Protein AF-A0A3C0KUR0-F1 (afdb_monomer_lite)

Structure (mmCIF, N/CA/C/O backbone):
data_AF-A0A3C0KUR0-F1
#
_entry.id   AF-A0A3C0KUR0-F1
#
loop_
_atom_site.group_PDB
_atom_site.id
_atom_site.type_symbol
_atom_site.label_atom_id
_atom_site.label_alt_id
_atom_site.label_comp_id
_atom_site.label_asym_id
_atom_site.label_entity_id
_atom_site.label_seq_id
_atom_site.pdbx_PDB_ins_code
_atom_site.Cartn_x
_atom_site.Cartn_y
_atom_site.Cartn_z
_atom_site.occupancy
_atom_site.B_iso_or_equiv
_atom_site.auth_seq_id
_atom_site.auth_comp_id
_atom_site.auth_asym_id
_atom_site.auth_atom_id
_atom_site.pdbx_PDB_model_num
ATOM 1 N N . MET A 1 1 ? 17.154 16.709 -5.005 1.00 30.45 1 MET A N 1
ATOM 2 C CA . MET A 1 1 ? 15.808 17.269 -5.285 1.00 30.45 1 MET A CA 1
ATOM 3 C C . MET A 1 1 ? 15.130 16.384 -6.321 1.00 30.45 1 MET A C 1
ATOM 5 O O . MET A 1 1 ? 15.844 15.914 -7.197 1.00 30.45 1 MET A O 1
ATOM 9 N N . PRO A 1 2 ? 13.821 16.089 -6.237 1.00 40.44 2 PRO A N 1
ATOM 10 C CA . PRO A 1 2 ? 13.147 15.355 -7.305 1.00 40.44 2 PRO A CA 1
ATOM 11 C C . PRO A 1 2 ? 13.016 16.247 -8.545 1.00 40.44 2 PRO A C 1
ATOM 13 O O . PRO A 1 2 ? 12.443 17.329 -8.454 1.00 40.44 2 PRO A O 1
ATOM 16 N N . ALA A 1 3 ? 13.567 15.807 -9.676 1.00 43.34 3 ALA A N 1
ATOM 17 C CA . ALA A 1 3 ? 13.402 16.493 -10.952 1.00 43.34 3 ALA A CA 1
ATOM 18 C C . ALA A 1 3 ? 11.940 16.380 -11.422 1.00 43.34 3 ALA A C 1
ATOM 20 O O . ALA A 1 3 ? 11.344 15.302 -11.366 1.00 43.34 3 ALA A O 1
ATOM 21 N N . LEU A 1 4 ? 11.355 17.495 -11.862 1.00 44.44 4 LEU A N 1
ATOM 22 C CA . LEU A 1 4 ? 10.075 17.500 -12.574 1.00 44.44 4 LEU A CA 1
ATOM 23 C C . LEU A 1 4 ? 10.307 16.931 -13.979 1.00 44.44 4 LEU A C 1
ATOM 25 O O . LEU A 1 4 ? 11.306 17.274 -14.601 1.00 44.44 4 LEU A O 1
ATOM 29 N N . LEU A 1 5 ? 9.389 16.108 -14.499 1.00 45.50 5 LEU A N 1
ATOM 30 C CA . LEU A 1 5 ? 9.507 15.444 -15.814 1.00 45.50 5 LEU A CA 1
ATOM 31 C C . LEU A 1 5 ? 9.863 16.398 -16.976 1.00 45.50 5 LEU A C 1
ATOM 33 O O . LEU A 1 5 ? 10.535 15.981 -17.907 1.00 45.50 5 LEU A O 1
ATOM 37 N N . GLY A 1 6 ? 9.498 17.684 -16.903 1.00 40.97 6 GLY A N 1
ATOM 38 C CA . GLY A 1 6 ? 9.868 18.699 -17.905 1.00 40.97 6 GLY A CA 1
ATOM 39 C C . GLY A 1 6 ? 11.328 19.183 -17.868 1.00 40.97 6 GLY A C 1
ATOM 40 O O . GLY A 1 6 ? 11.738 19.923 -18.752 1.00 40.97 6 GLY A O 1
ATOM 41 N N . GLN A 1 7 ? 12.111 18.790 -16.858 1.00 51.69 7 GLN A N 1
ATOM 42 C CA . GLN A 1 7 ? 13.555 19.059 -16.737 1.00 51.69 7 GLN A CA 1
ATOM 43 C C . GLN A 1 7 ? 14.403 17.797 -16.970 1.00 51.69 7 GLN A C 1
ATOM 45 O O . GLN A 1 7 ? 15.619 17.817 -16.788 1.00 51.69 7 GLN A O 1
ATOM 50 N N . VAL A 1 8 ? 13.759 16.684 -17.327 1.00 62.34 8 VAL A N 1
ATOM 51 C CA . VAL A 1 8 ? 14.391 15.383 -17.551 1.00 62.34 8 VAL A CA 1
ATOM 52 C C . VAL A 1 8 ? 14.664 15.221 -19.047 1.00 62.34 8 VAL A C 1
ATOM 54 O O . VAL A 1 8 ? 13.852 15.633 -19.874 1.00 62.34 8 VAL A O 1
ATOM 57 N N . ARG A 1 9 ? 15.808 14.620 -19.400 1.00 83.19 9 ARG A N 1
ATOM 58 C CA . ARG A 1 9 ? 16.182 14.314 -20.791 1.00 83.19 9 ARG A CA 1
ATOM 59 C C . ARG A 1 9 ? 15.034 13.569 -21.500 1.00 83.19 9 ARG A C 1
ATOM 61 O O . ARG A 1 9 ? 14.368 12.724 -20.891 1.00 83.19 9 ARG A O 1
ATOM 68 N N . LEU A 1 10 ? 14.764 13.909 -22.762 1.00 84.06 10 LEU A N 1
ATOM 69 C CA . LEU A 1 10 ? 13.592 13.401 -23.491 1.00 84.06 10 LEU A CA 1
ATOM 70 C C . LEU A 1 10 ? 13.626 11.875 -23.671 1.00 84.06 10 LEU A C 1
ATOM 72 O O . LEU A 1 10 ? 12.607 11.217 -23.465 1.00 84.06 10 LEU A O 1
ATOM 76 N N . ASP A 1 11 ? 14.795 11.306 -23.971 1.00 86.88 11 ASP A N 1
ATOM 77 C CA . ASP A 1 11 ? 15.018 9.856 -24.042 1.00 86.88 11 ASP A CA 1
ATOM 78 C C . ASP A 1 11 ? 14.719 9.176 -22.704 1.00 86.88 11 ASP A C 1
ATOM 80 O O . ASP A 1 11 ? 14.000 8.183 -22.673 1.00 86.88 11 ASP A O 1
ATOM 84 N N . LEU A 1 12 ? 15.186 9.741 -21.587 1.00 90.50 12 LEU A N 1
ATOM 85 C CA . LEU A 1 12 ? 14.972 9.173 -20.260 1.00 90.50 12 LEU A CA 1
ATOM 86 C C . LEU A 1 12 ? 13.479 9.108 -19.924 1.00 90.50 12 LEU A C 1
ATOM 88 O O . LEU A 1 12 ? 12.991 8.094 -19.424 1.00 90.50 12 LEU A O 1
ATOM 92 N N . SER A 1 13 ? 12.735 10.165 -20.248 1.00 89.06 13 SER A N 1
ATOM 93 C CA . SER A 1 13 ? 11.279 10.180 -20.084 1.00 89.06 13 SER A CA 1
ATOM 94 C C . SER A 1 13 ? 10.597 9.112 -20.946 1.00 89.06 13 SER A C 1
ATOM 96 O O . SER A 1 13 ? 9.726 8.396 -20.447 1.00 89.06 13 SER A O 1
ATOM 98 N N . ALA A 1 14 ? 11.018 8.956 -22.206 1.00 90.00 14 ALA A N 1
ATOM 99 C CA . ALA A 1 14 ? 10.474 7.954 -23.121 1.00 90.00 14 ALA A CA 1
ATOM 100 C C . ALA A 1 14 ? 10.775 6.517 -22.658 1.00 90.00 14 ALA A C 1
ATOM 102 O O . ALA A 1 14 ? 9.869 5.683 -22.621 1.00 90.00 14 ALA A O 1
ATOM 103 N N . VAL A 1 15 ? 12.010 6.242 -22.227 1.00 92.81 15 VAL A N 1
ATOM 104 C CA . VAL A 1 15 ? 12.436 4.940 -21.689 1.00 92.81 15 VAL A CA 1
ATOM 105 C C . VAL A 1 15 ? 11.630 4.582 -20.444 1.00 92.81 15 VAL A C 1
ATOM 107 O O . VAL A 1 15 ? 11.074 3.490 -20.364 1.00 92.81 15 VAL A O 1
ATOM 110 N N . LEU A 1 16 ? 11.500 5.504 -19.484 1.00 93.25 16 LEU A N 1
ATOM 111 C CA . LEU A 1 16 ? 10.734 5.259 -18.261 1.00 93.25 16 LEU A CA 1
ATOM 112 C C . LEU A 1 16 ? 9.244 5.008 -18.549 1.00 93.25 16 LEU A C 1
ATOM 114 O O . LEU A 1 16 ? 8.627 4.169 -17.901 1.00 93.25 16 LEU A O 1
ATOM 118 N N . GLN A 1 17 ? 8.645 5.698 -19.519 1.00 90.19 17 GLN A N 1
ATOM 119 C CA . GLN A 1 17 ? 7.258 5.428 -19.907 1.00 90.19 17 GLN A CA 1
ATOM 120 C C . GLN A 1 17 ? 7.114 4.067 -20.597 1.00 90.19 17 GLN A C 1
ATOM 122 O O . GLN A 1 17 ? 6.236 3.288 -20.226 1.00 90.19 17 GLN A O 1
ATOM 127 N N . ALA A 1 18 ? 7.996 3.748 -21.549 1.00 90.88 18 ALA A N 1
ATOM 128 C CA . ALA A 1 18 ? 7.999 2.468 -22.256 1.00 90.88 18 ALA A CA 1
ATOM 129 C C . ALA A 1 18 ? 8.136 1.282 -21.292 1.00 90.88 18 ALA A C 1
ATOM 131 O O . ALA A 1 18 ? 7.386 0.311 -21.383 1.00 90.88 18 ALA A O 1
ATOM 132 N N . LEU A 1 19 ? 9.050 1.386 -20.326 1.00 91.88 19 LEU A N 1
ATOM 133 C CA . LEU A 1 19 ? 9.260 0.385 -19.285 1.00 91.88 19 LEU A CA 1
ATOM 134 C C . LEU A 1 19 ? 8.016 0.183 -18.405 1.00 91.88 19 LEU A C 1
ATOM 136 O O . LEU A 1 19 ? 7.644 -0.955 -18.118 1.00 91.88 19 LEU A O 1
ATOM 140 N N . PHE A 1 20 ? 7.333 1.264 -18.015 1.00 90.31 20 PHE A N 1
ATOM 141 C CA . PHE A 1 20 ? 6.082 1.162 -17.261 1.00 90.31 20 PHE A CA 1
ATOM 142 C C . PHE A 1 20 ? 4.958 0.510 -18.084 1.00 90.31 20 PHE A C 1
ATOM 144 O O . PHE A 1 20 ? 4.249 -0.354 -17.569 1.00 90.31 20 PHE A O 1
ATOM 151 N N . TYR A 1 21 ? 4.814 0.850 -19.368 1.00 87.69 21 TYR A N 1
ATOM 152 C CA . TYR A 1 21 ? 3.824 0.203 -20.236 1.00 87.69 21 TYR A CA 1
ATOM 153 C C . TYR A 1 21 ? 4.121 -1.276 -20.473 1.00 87.69 21 TYR A C 1
ATOM 155 O O . TYR A 1 21 ? 3.198 -2.094 -20.439 1.00 87.69 21 TYR A O 1
ATOM 163 N N . ARG A 1 22 ? 5.398 -1.640 -20.638 1.00 86.75 22 ARG A N 1
ATOM 164 C CA . ARG A 1 22 ? 5.839 -3.038 -20.715 1.00 86.75 22 ARG A CA 1
ATOM 165 C C . ARG A 1 22 ? 5.466 -3.796 -19.442 1.00 86.75 22 ARG A C 1
ATOM 167 O O . ARG A 1 22 ? 4.887 -4.874 -19.530 1.00 86.75 22 ARG A O 1
ATOM 174 N N . LEU A 1 23 ? 5.699 -3.197 -18.272 1.00 86.94 23 LEU A N 1
ATOM 175 C CA . LEU A 1 23 ? 5.311 -3.765 -16.978 1.00 86.94 23 LEU A CA 1
ATOM 176 C C . LEU A 1 23 ? 3.788 -3.960 -16.851 1.00 86.94 23 LEU A C 1
ATOM 178 O O . LEU A 1 23 ? 3.339 -4.947 -16.279 1.00 86.94 23 LEU A O 1
ATOM 182 N N . GLN A 1 24 ? 2.982 -3.065 -17.428 1.00 83.50 24 GLN A N 1
ATOM 183 C CA . GLN A 1 24 ? 1.522 -3.214 -17.497 1.00 83.50 24 GLN A CA 1
ATOM 184 C C . GLN A 1 24 ? 1.045 -4.234 -18.549 1.00 83.50 24 GLN A C 1
ATOM 186 O O . GLN A 1 24 ? -0.160 -4.459 -18.670 1.00 83.50 24 GLN A O 1
ATOM 191 N N . GLY A 1 25 ? 1.943 -4.824 -19.345 1.00 77.94 25 GLY A N 1
ATOM 192 C CA . GLY A 1 25 ? 1.573 -5.693 -20.464 1.00 77.94 25 GLY A CA 1
ATOM 193 C C . GLY A 1 25 ? 0.950 -4.959 -21.654 1.00 77.94 25 GLY A C 1
ATOM 194 O O . GLY A 1 25 ? 0.260 -5.575 -22.462 1.00 77.94 25 GLY A O 1
ATOM 195 N N . ARG A 1 26 ? 1.151 -3.640 -21.756 1.00 68.50 26 ARG A N 1
ATOM 196 C CA . ARG A 1 26 ? 0.567 -2.759 -22.778 1.00 68.50 26 ARG A CA 1
ATOM 197 C C . ARG A 1 26 ? 1.590 -2.406 -23.855 1.00 68.50 26 ARG A C 1
ATOM 199 O O . ARG A 1 26 ? 1.901 -1.238 -24.068 1.00 68.50 26 ARG A O 1
ATOM 206 N N . GLU A 1 27 ? 2.114 -3.419 -24.539 1.00 60.06 27 GLU A N 1
ATOM 207 C CA . GLU A 1 27 ? 3.182 -3.249 -25.541 1.00 60.06 27 GLU A CA 1
ATOM 208 C C . GLU A 1 27 ? 2.807 -2.266 -26.666 1.00 60.06 27 GLU A C 1
ATOM 210 O O . GLU A 1 27 ? 3.656 -1.514 -27.129 1.00 60.06 27 GLU A O 1
ATOM 215 N N . MET A 1 28 ? 1.522 -2.193 -27.034 1.00 51.91 28 MET A N 1
ATOM 216 C CA . MET A 1 28 ? 1.006 -1.315 -28.097 1.00 51.91 28 MET A CA 1
ATOM 217 C C . MET A 1 28 ? 0.927 0.181 -27.732 1.00 51.91 28 MET A C 1
ATOM 219 O O . MET A 1 28 ? 0.517 0.983 -28.566 1.00 51.91 28 MET A O 1
ATOM 223 N N . HIS A 1 29 ? 1.276 0.574 -26.501 1.00 57.38 29 HIS A N 1
ATOM 224 C CA . HIS A 1 29 ? 1.189 1.968 -26.039 1.00 57.38 29 HIS A CA 1
ATOM 225 C C . HIS A 1 29 ? 2.539 2.581 -25.645 1.00 57.38 29 HIS A C 1
ATOM 227 O O . HIS A 1 29 ? 2.571 3.698 -25.128 1.00 57.38 29 HIS A O 1
ATOM 233 N N . ALA A 1 30 ? 3.654 1.880 -25.885 1.00 60.56 30 ALA A N 1
ATOM 234 C CA . ALA A 1 30 ? 4.975 2.485 -25.753 1.00 60.56 30 ALA A CA 1
ATOM 235 C C . ALA A 1 30 ? 5.128 3.664 -26.739 1.00 60.56 30 ALA A C 1
ATOM 237 O O . ALA A 1 30 ? 4.539 3.624 -27.821 1.00 60.56 30 ALA A O 1
ATOM 238 N N . PRO A 1 31 ? 5.894 4.716 -26.393 1.00 64.38 31 PRO A N 1
ATOM 239 C CA . PRO A 1 31 ? 6.222 5.773 -27.345 1.00 64.38 31 PRO A CA 1
ATOM 240 C C . PRO A 1 31 ? 6.787 5.158 -28.632 1.00 64.38 31 PRO A C 1
ATOM 242 O O . PRO A 1 31 ? 7.692 4.331 -28.547 1.00 64.38 31 PRO A O 1
ATOM 245 N N . GLU A 1 32 ? 6.304 5.583 -29.806 1.00 67.81 32 GLU A N 1
ATOM 246 C CA . GLU A 1 32 ? 6.697 5.030 -31.124 1.00 67.81 32 GLU A CA 1
ATOM 247 C C . GLU A 1 32 ? 8.216 5.070 -31.387 1.00 67.81 32 GLU A C 1
ATOM 249 O O . GLU A 1 32 ? 8.732 4.376 -32.258 1.00 67.81 32 GLU A O 1
ATOM 254 N N . VAL A 1 33 ? 8.940 5.868 -30.603 1.00 81.25 33 VAL A N 1
ATOM 255 C CA . VAL A 1 33 ? 10.390 6.064 -30.669 1.00 81.25 33 VAL A CA 1
ATOM 256 C C . VAL A 1 33 ? 11.195 5.114 -29.773 1.00 81.25 33 VAL A C 1
ATOM 258 O O . VAL A 1 33 ? 12.418 5.211 -29.769 1.00 81.25 33 VAL A O 1
ATOM 261 N N . VAL A 1 34 ? 10.567 4.219 -28.998 1.00 87.44 34 VAL A N 1
ATOM 262 C CA . VAL A 1 34 ? 11.271 3.266 -28.117 1.00 87.44 34 VAL A CA 1
ATOM 263 C C . VAL A 1 34 ? 11.046 1.828 -28.572 1.00 87.44 34 VAL A C 1
ATOM 265 O O . VAL A 1 34 ? 9.917 1.348 -28.610 1.00 87.44 34 VAL A O 1
ATOM 268 N N . ALA A 1 35 ? 12.138 1.116 -28.845 1.00 88.88 35 ALA A N 1
ATOM 269 C CA . ALA A 1 35 ? 12.137 -0.307 -29.158 1.00 88.88 35 ALA A CA 1
ATOM 270 C C . ALA A 1 35 ? 12.766 -1.118 -28.017 1.00 88.88 35 ALA A C 1
ATOM 272 O O . ALA A 1 35 ? 13.693 -0.660 -27.347 1.00 88.88 35 ALA A O 1
ATOM 273 N N . PHE A 1 36 ? 12.282 -2.343 -27.823 1.00 88.44 36 PHE A N 1
ATOM 274 C CA . PHE A 1 36 ? 12.901 -3.333 -26.945 1.00 88.44 36 PHE A CA 1
ATOM 275 C C . PHE A 1 36 ? 13.662 -4.340 -27.800 1.00 88.44 36 PHE A C 1
ATOM 277 O O . PHE A 1 36 ? 13.125 -4.833 -28.793 1.00 88.44 36 PHE A O 1
ATOM 284 N N . ASP A 1 37 ? 14.896 -4.653 -27.415 1.00 89.12 37 ASP A N 1
ATOM 285 C CA . ASP A 1 37 ? 15.611 -5.785 -27.994 1.00 89.12 37 ASP A CA 1
ATOM 286 C C . ASP A 1 37 ? 14.789 -7.074 -27.761 1.00 89.12 37 ASP A C 1
ATOM 288 O O . ASP A 1 37 ? 14.270 -7.263 -26.656 1.00 89.12 37 ASP A O 1
ATOM 292 N N . PRO A 1 38 ? 14.638 -7.967 -28.761 1.00 84.56 38 PRO A N 1
ATOM 293 C CA . PRO A 1 38 ? 13.867 -9.205 -28.616 1.00 84.56 38 PRO A CA 1
ATOM 294 C C . PRO A 1 38 ? 14.321 -10.110 -27.462 1.00 84.56 38 PRO A C 1
ATOM 296 O O . PRO A 1 38 ? 13.554 -10.962 -27.018 1.00 84.56 38 PRO A O 1
ATOM 299 N N . SER A 1 39 ? 15.563 -9.951 -26.997 1.00 83.25 39 SER A N 1
ATOM 300 C CA . SER A 1 39 ? 16.119 -10.681 -25.856 1.00 83.25 39 SER A CA 1
ATOM 301 C C . SER A 1 39 ? 15.694 -10.134 -24.490 1.00 83.25 39 SER A C 1
ATOM 303 O O . SER A 1 39 ? 15.911 -10.809 -23.482 1.00 83.25 39 SER A O 1
ATOM 305 N N . VAL A 1 40 ? 15.076 -8.948 -24.425 1.00 81.19 40 VAL A N 1
ATOM 306 C CA . VAL A 1 40 ? 14.537 -8.405 -23.173 1.00 81.19 40 VAL A CA 1
ATOM 307 C C . VAL A 1 40 ? 13.367 -9.275 -22.724 1.00 81.19 40 VAL A C 1
ATOM 309 O O . VAL A 1 40 ? 12.337 -9.369 -23.395 1.00 81.19 40 VAL A O 1
ATOM 312 N N . SER A 1 41 ? 13.531 -9.906 -21.565 1.00 71.50 41 SER A N 1
ATOM 313 C CA . SER A 1 41 ? 12.518 -10.746 -20.936 1.00 71.50 41 SER A CA 1
ATOM 314 C C . SER A 1 41 ? 11.223 -9.975 -20.656 1.00 71.50 41 SER A C 1
ATOM 316 O O . SER A 1 41 ? 11.183 -8.745 -20.541 1.00 71.50 41 SER A O 1
ATOM 318 N N . ASP A 1 42 ? 10.113 -10.712 -20.554 1.00 73.94 42 ASP A N 1
ATOM 319 C CA . ASP A 1 42 ? 8.868 -10.127 -20.064 1.00 73.94 42 ASP A CA 1
ATOM 320 C C . ASP A 1 42 ? 9.067 -9.724 -18.600 1.00 73.94 42 ASP A C 1
ATOM 322 O O . ASP A 1 42 ? 9.126 -10.576 -17.714 1.00 73.94 42 ASP A O 1
ATOM 326 N N . LEU A 1 43 ? 9.123 -8.414 -18.355 1.00 75.62 43 LEU A N 1
ATOM 327 C CA . LEU A 1 43 ? 9.301 -7.826 -17.028 1.00 75.62 43 LEU A CA 1
ATOM 328 C C . LEU A 1 43 ? 8.249 -8.310 -16.014 1.00 75.62 43 LEU A C 1
ATOM 330 O O . LEU A 1 43 ? 8.466 -8.225 -14.812 1.00 75.62 43 LEU A O 1
ATOM 334 N N . ARG A 1 44 ? 7.110 -8.847 -16.467 1.00 68.81 44 ARG A N 1
ATOM 335 C CA . ARG A 1 44 ? 6.089 -9.426 -15.582 1.00 68.81 44 ARG A CA 1
ATOM 336 C C . ARG A 1 44 ? 6.466 -10.803 -15.029 1.00 68.81 44 ARG A C 1
ATOM 338 O O . ARG A 1 44 ? 5.942 -11.179 -13.986 1.00 68.81 44 ARG A O 1
ATOM 345 N N . ARG A 1 45 ? 7.326 -11.556 -15.726 1.00 60.06 45 ARG A N 1
ATOM 346 C CA . ARG A 1 45 ? 7.664 -12.959 -15.418 1.00 60.06 45 ARG A CA 1
ATOM 347 C C . ARG A 1 45 ? 8.898 -13.122 -14.535 1.00 60.06 45 ARG A C 1
ATOM 349 O O . ARG A 1 45 ? 9.022 -14.148 -13.878 1.00 60.06 45 ARG A O 1
ATOM 356 N N . ASP A 1 46 ? 9.773 -12.123 -14.493 1.00 53.03 46 ASP A N 1
ATOM 357 C CA . ASP A 1 46 ? 11.048 -12.202 -13.760 1.00 53.03 46 ASP A CA 1
ATOM 358 C C . ASP A 1 46 ? 10.909 -11.965 -12.248 1.00 53.03 46 ASP A C 1
ATOM 360 O O . ASP A 1 46 ? 11.891 -11.997 -11.506 1.00 53.03 46 ASP A O 1
ATOM 364 N N . VAL A 1 47 ? 9.687 -11.742 -11.767 1.00 52.97 47 VAL A N 1
ATOM 365 C CA . VAL A 1 47 ? 9.402 -11.551 -10.351 1.00 52.97 47 VAL A CA 1
ATOM 366 C C . VAL A 1 47 ? 8.704 -12.804 -9.835 1.00 52.97 47 VAL A C 1
ATOM 368 O O . VAL A 1 47 ? 7.596 -13.106 -10.265 1.00 52.97 47 VAL A O 1
ATOM 371 N N . GLU A 1 48 ? 9.293 -13.494 -8.850 1.00 46.06 48 GLU A N 1
ATOM 372 C CA . GLU A 1 48 ? 8.704 -14.655 -8.136 1.00 46.06 48 GLU A CA 1
ATOM 373 C C . GLU A 1 48 ? 7.310 -14.379 -7.515 1.00 46.06 48 GLU A C 1
ATOM 375 O O . GLU A 1 48 ? 6.660 -15.262 -6.960 1.00 46.06 48 GLU A O 1
ATOM 380 N N . THR A 1 49 ? 6.826 -13.143 -7.619 1.00 53.16 49 THR A N 1
ATOM 381 C CA . THR A 1 49 ? 5.449 -12.731 -7.374 1.00 53.16 49 THR A CA 1
ATOM 382 C C . THR A 1 49 ? 4.996 -11.903 -8.573 1.00 53.16 49 THR A C 1
ATOM 384 O O . THR A 1 49 ? 5.477 -10.787 -8.750 1.00 53.16 49 THR A O 1
ATOM 387 N N . GLU A 1 50 ? 4.089 -12.429 -9.402 1.00 60.78 50 GLU A N 1
ATOM 388 C CA . GLU A 1 50 ? 3.484 -11.664 -10.499 1.00 60.78 50 GLU A CA 1
ATOM 389 C C . GLU A 1 50 ? 3.028 -10.289 -9.973 1.00 60.78 50 GLU A C 1
ATOM 391 O O . GLU A 1 50 ? 2.205 -10.186 -9.052 1.00 60.78 50 GLU A O 1
ATOM 396 N N . ILE A 1 51 ? 3.620 -9.212 -10.499 1.00 69.25 51 ILE A N 1
ATOM 397 C CA . ILE A 1 51 ? 3.229 -7.852 -10.128 1.00 69.25 51 ILE A CA 1
ATOM 398 C C . ILE A 1 51 ? 1.915 -7.549 -10.850 1.00 69.25 51 ILE A C 1
ATOM 400 O O . ILE A 1 51 ? 1.910 -7.083 -11.986 1.00 69.25 51 ILE A O 1
ATOM 404 N N . ASP A 1 52 ? 0.793 -7.799 -10.179 1.00 77.19 52 ASP A N 1
ATOM 405 C CA . ASP A 1 52 ? -0.513 -7.364 -10.670 1.00 77.19 52 ASP A CA 1
ATOM 406 C C . ASP A 1 52 ? -0.672 -5.844 -10.500 1.00 77.19 52 ASP A C 1
ATOM 408 O O . ASP A 1 52 ? -0.752 -5.323 -9.382 1.00 77.19 52 ASP A O 1
ATOM 412 N N . LEU A 1 53 ? -0.689 -5.135 -11.631 1.00 83.69 53 LEU A N 1
ATOM 413 C CA . LEU A 1 53 ? -0.908 -3.689 -11.720 1.00 83.69 53 LEU A CA 1
ATOM 414 C C . LEU A 1 53 ? -2.340 -3.325 -12.142 1.00 83.69 53 LEU A C 1
ATOM 416 O O . LEU A 1 53 ? -2.607 -2.168 -12.480 1.00 83.69 53 LEU A O 1
ATOM 420 N N . SER A 1 54 ? -3.272 -4.277 -12.139 1.00 83.12 54 SER A N 1
ATOM 421 C CA . SER A 1 54 ? -4.670 -4.024 -12.490 1.00 83.12 54 SER A CA 1
ATOM 422 C C . SER A 1 54 ? -5.283 -2.977 -11.556 1.00 83.12 54 SER A C 1
ATOM 424 O O . SER A 1 54 ? -5.292 -3.130 -10.338 1.00 83.12 54 SER A O 1
ATOM 426 N N . GLY A 1 55 ? -5.776 -1.873 -12.125 1.00 86.00 55 GLY A N 1
ATOM 427 C CA . GLY A 1 55 ? -6.338 -0.749 -11.360 1.00 86.00 55 GLY A CA 1
ATOM 428 C C . GLY A 1 55 ? -5.309 0.212 -10.747 1.00 86.00 55 GLY A C 1
ATOM 429 O O . GLY A 1 55 ? -5.701 1.193 -10.117 1.00 86.00 55 GLY A O 1
ATOM 430 N N . PHE A 1 56 ? -4.010 -0.016 -10.961 1.00 91.12 56 PHE A N 1
ATOM 431 C CA . PHE A 1 56 ? -2.931 0.835 -10.465 1.00 91.12 56 PHE A CA 1
ATOM 432 C C . PHE A 1 56 ? -2.375 1.761 -11.559 1.00 91.12 56 PHE A C 1
ATOM 434 O O . PHE A 1 56 ? -2.204 1.374 -12.716 1.00 91.12 56 PHE A O 1
ATOM 441 N N . VAL A 1 57 ? -2.042 2.996 -11.177 1.00 91.88 57 VAL A N 1
ATOM 442 C CA . VAL A 1 57 ? -1.454 4.019 -12.055 1.00 91.88 57 VAL A CA 1
ATOM 443 C C . VAL A 1 57 ? -0.122 4.527 -11.511 1.00 91.88 57 VAL A C 1
ATOM 445 O O . VAL A 1 57 ? 0.092 4.604 -10.297 1.00 91.88 57 VAL A O 1
ATOM 448 N N . LEU A 1 58 ? 0.787 4.899 -12.414 1.00 92.81 58 LEU A N 1
ATOM 449 C CA . LEU A 1 58 ? 2.059 5.514 -12.046 1.00 92.81 58 LEU A CA 1
ATOM 450 C C . LEU A 1 58 ? 1.807 6.892 -11.422 1.00 92.81 58 LEU A C 1
ATOM 452 O O . LEU A 1 58 ? 1.293 7.792 -12.075 1.00 92.81 58 LEU A O 1
ATOM 456 N N . GLN A 1 59 ? 2.185 7.057 -10.155 1.00 93.62 59 GLN A N 1
ATOM 457 C CA . GLN A 1 59 ? 2.035 8.318 -9.423 1.00 93.62 59 GLN A CA 1
ATOM 458 C C . GLN A 1 59 ? 3.304 9.158 -9.471 1.00 93.62 59 GLN A C 1
ATOM 460 O O . GLN A 1 59 ? 3.259 10.380 -9.588 1.00 93.62 59 GLN A O 1
ATOM 465 N N . ARG A 1 60 ? 4.459 8.510 -9.300 1.00 93.19 60 ARG A N 1
ATOM 466 C CA . ARG A 1 60 ? 5.742 9.203 -9.218 1.00 93.19 60 ARG A CA 1
ATOM 467 C C . ARG A 1 60 ? 6.878 8.301 -9.656 1.00 93.19 60 ARG A C 1
ATOM 469 O O . ARG A 1 60 ? 6.895 7.116 -9.332 1.00 93.19 60 ARG A O 1
ATOM 476 N N . ILE A 1 61 ? 7.859 8.915 -10.303 1.00 94.50 61 ILE A N 1
ATOM 477 C CA . ILE A 1 61 ? 9.144 8.309 -10.627 1.00 94.50 61 ILE A CA 1
ATOM 478 C C . ILE A 1 61 ? 10.223 9.017 -9.808 1.00 94.50 61 ILE A C 1
ATOM 480 O O . ILE A 1 61 ? 10.258 10.247 -9.749 1.00 94.50 61 ILE A O 1
ATOM 484 N N . SER A 1 62 ? 11.096 8.248 -9.165 1.00 94.31 62 SER A N 1
ATOM 485 C CA . SER A 1 62 ? 12.296 8.759 -8.501 1.00 94.31 62 SER A CA 1
ATOM 486 C C . SER A 1 62 ? 13.520 8.130 -9.151 1.00 94.31 62 SER A C 1
ATOM 488 O O . SER A 1 62 ? 13.775 6.946 -8.947 1.00 94.31 62 SER A O 1
ATOM 490 N N . ILE A 1 63 ? 14.265 8.912 -9.929 1.00 94.12 63 ILE A N 1
ATOM 491 C CA . ILE A 1 63 ? 15.505 8.464 -10.570 1.00 94.12 63 ILE A CA 1
ATOM 492 C C . ILE A 1 63 ? 16.587 8.340 -9.492 1.00 94.12 63 ILE A C 1
ATOM 494 O O . ILE A 1 63 ? 16.845 9.294 -8.757 1.00 94.12 63 ILE A O 1
ATOM 498 N N . ARG A 1 64 ? 17.184 7.153 -9.379 1.00 93.06 64 ARG A N 1
ATOM 499 C CA . ARG A 1 64 ? 18.317 6.865 -8.487 1.00 93.06 64 ARG A CA 1
ATOM 500 C C . ARG A 1 64 ? 19.649 6.937 -9.222 1.00 93.06 64 ARG A C 1
ATOM 502 O O . ARG A 1 64 ? 20.650 7.297 -8.615 1.00 93.06 64 ARG A O 1
ATOM 509 N N . ARG A 1 65 ? 19.643 6.601 -10.513 1.00 92.81 65 ARG A N 1
ATOM 510 C CA . ARG A 1 65 ? 20.818 6.581 -11.382 1.00 92.81 65 ARG A CA 1
ATOM 511 C C . ARG A 1 65 ? 20.414 6.922 -12.815 1.00 92.81 65 ARG A C 1
ATOM 513 O O . ARG A 1 65 ? 19.406 6.411 -13.297 1.00 92.81 65 ARG A O 1
ATOM 520 N N . ASP A 1 66 ? 21.212 7.759 -13.466 1.00 92.56 66 ASP A N 1
ATOM 521 C CA . ASP A 1 66 ? 21.215 8.006 -14.912 1.00 92.56 66 ASP A CA 1
ATOM 522 C C . ASP A 1 66 ? 22.663 8.303 -15.312 1.00 92.56 66 ASP A C 1
ATOM 524 O O . ASP A 1 66 ? 23.165 9.397 -15.059 1.00 92.56 66 ASP A O 1
ATOM 528 N N . GLU A 1 67 ? 23.349 7.315 -15.877 1.00 92.62 67 GLU A N 1
ATOM 529 C CA . GLU A 1 67 ? 24.779 7.387 -16.187 1.00 92.62 67 GLU A CA 1
ATOM 530 C C . GLU A 1 67 ? 25.079 6.886 -17.601 1.00 92.62 67 GLU A C 1
ATOM 532 O O . GLU A 1 67 ? 24.318 6.107 -18.177 1.00 92.62 67 GLU A O 1
ATOM 537 N N . GLU A 1 68 ? 26.190 7.360 -18.157 1.00 92.62 68 GLU A N 1
ATOM 538 C CA . GLU A 1 68 ? 26.750 6.875 -19.420 1.00 92.62 68 GLU A CA 1
ATOM 539 C C . GLU A 1 68 ? 27.467 5.547 -19.184 1.00 92.62 68 GLU A C 1
ATOM 541 O O . GLU A 1 68 ? 28.049 5.314 -18.120 1.00 92.62 68 GLU A O 1
ATOM 546 N N . VAL A 1 69 ? 27.407 4.655 -20.168 1.00 90.69 69 VAL A N 1
ATOM 547 C CA . VAL A 1 69 ? 28.053 3.348 -20.107 1.00 90.69 69 VAL A CA 1
ATOM 548 C C . VAL A 1 69 ? 29.357 3.414 -20.894 1.00 90.69 69 VAL A C 1
ATOM 550 O O . VAL A 1 69 ? 29.377 3.525 -22.118 1.00 90.69 69 VAL A O 1
ATOM 553 N N . GLY A 1 70 ? 30.477 3.322 -20.179 1.00 87.44 70 GLY A N 1
ATOM 554 C CA . GLY A 1 70 ? 31.802 3.434 -20.786 1.00 87.44 70 GLY A CA 1
ATOM 555 C C . GLY A 1 70 ? 32.083 4.857 -21.275 1.00 87.44 70 GLY A C 1
ATOM 556 O O . GLY A 1 70 ? 31.891 5.808 -20.527 1.00 87.44 70 GLY A O 1
ATOM 557 N N . ASN A 1 71 ? 32.560 4.982 -22.517 1.00 84.38 71 ASN A N 1
ATOM 558 C CA . ASN A 1 71 ? 32.911 6.264 -23.143 1.00 84.38 71 ASN A CA 1
ATOM 559 C C . ASN A 1 71 ? 31.910 6.694 -24.233 1.00 84.38 71 ASN A C 1
ATOM 561 O O . ASN A 1 71 ? 32.216 7.597 -25.011 1.00 84.38 71 ASN A O 1
ATOM 565 N N . ASP A 1 72 ? 30.761 6.020 -24.342 1.00 86.62 72 ASP A N 1
ATOM 566 C CA . ASP A 1 72 ? 29.727 6.347 -25.323 1.00 86.62 72 ASP A CA 1
ATOM 567 C C . ASP A 1 72 ? 28.576 7.111 -24.641 1.00 86.62 72 ASP A C 1
ATOM 569 O O . ASP A 1 72 ? 27.812 6.506 -23.884 1.00 86.62 72 ASP A O 1
ATOM 573 N N . PRO A 1 73 ? 28.405 8.421 -24.904 1.00 82.31 73 PRO A N 1
ATOM 574 C CA . PRO A 1 73 ? 27.344 9.213 -24.284 1.00 82.31 73 PRO A CA 1
ATOM 575 C C . PRO A 1 73 ? 25.932 8.805 -24.739 1.00 82.31 73 PRO A C 1
ATOM 577 O O . PRO A 1 73 ? 24.942 9.178 -24.100 1.00 82.31 73 PRO A O 1
ATOM 580 N N . LEU A 1 74 ? 25.825 8.045 -25.836 1.00 91.50 74 LEU A N 1
ATOM 581 C CA . LEU A 1 74 ? 24.568 7.517 -26.358 1.00 91.50 74 LEU A CA 1
ATOM 582 C C . LEU A 1 74 ? 24.184 6.182 -25.717 1.00 91.50 74 LEU A C 1
ATOM 584 O O . LEU A 1 74 ? 23.021 5.791 -25.801 1.00 91.50 74 LEU A O 1
ATOM 588 N N . HIS A 1 75 ? 25.114 5.496 -25.054 1.00 94.81 75 HIS A N 1
ATOM 589 C CA . HIS A 1 75 ? 24.839 4.275 -24.305 1.00 94.81 75 HIS A CA 1
ATOM 590 C C . HIS A 1 75 ? 24.656 4.621 -22.829 1.00 94.81 75 HIS A C 1
ATOM 592 O O . HIS A 1 75 ? 25.548 5.168 -22.187 1.00 94.81 75 HIS A O 1
ATOM 598 N N . ARG A 1 76 ? 23.478 4.332 -22.271 1.00 94.94 76 ARG A N 1
ATOM 599 C CA . ARG A 1 76 ? 23.110 4.769 -20.924 1.00 94.94 76 ARG A CA 1
ATOM 600 C C . ARG A 1 76 ? 22.515 3.668 -20.070 1.00 94.94 76 ARG A C 1
ATOM 602 O O . ARG A 1 76 ? 21.869 2.742 -20.560 1.00 94.94 76 ARG A O 1
ATOM 609 N N . ARG A 1 77 ? 22.686 3.830 -18.760 1.00 95.50 77 ARG A N 1
ATOM 610 C CA . ARG A 1 77 ? 22.099 2.986 -17.723 1.00 95.50 77 ARG A CA 1
ATOM 611 C C . ARG A 1 77 ? 21.285 3.816 -16.752 1.00 95.50 77 ARG A C 1
ATOM 613 O O . ARG A 1 77 ? 21.733 4.855 -16.269 1.00 95.50 77 ARG A O 1
ATOM 620 N N . ILE A 1 78 ? 20.098 3.319 -16.431 1.00 96.06 78 ILE A N 1
ATOM 621 C CA . ILE A 1 78 ? 19.188 3.959 -15.488 1.00 96.06 78 ILE A CA 1
ATOM 622 C C . ILE A 1 78 ? 18.751 3.005 -14.387 1.00 96.06 78 ILE A C 1
ATOM 624 O O . ILE A 1 78 ? 18.605 1.804 -14.600 1.00 96.06 78 ILE A O 1
ATOM 628 N N . GLU A 1 79 ? 18.483 3.582 -13.220 1.00 96.19 79 GLU A N 1
ATOM 629 C CA . GLU A 1 79 ? 17.728 2.951 -12.143 1.00 96.19 79 GLU A CA 1
ATOM 630 C C . GLU A 1 79 ? 16.714 3.964 -11.611 1.00 96.19 79 GLU A C 1
ATOM 632 O O . GLU A 1 79 ? 17.062 5.106 -11.290 1.00 96.19 79 GLU A O 1
ATOM 637 N N . ALA A 1 80 ? 15.457 3.554 -11.488 1.00 95.81 80 ALA A N 1
ATOM 638 C CA . ALA A 1 80 ? 14.394 4.385 -10.951 1.00 95.81 80 ALA A CA 1
ATOM 639 C C . ALA A 1 80 ? 13.462 3.589 -10.037 1.00 95.81 80 ALA A C 1
ATOM 641 O O . ALA A 1 80 ? 13.321 2.377 -10.149 1.00 95.81 80 ALA A O 1
ATOM 642 N N . VAL A 1 81 ? 12.790 4.297 -9.132 1.00 96.06 81 VAL A N 1
ATOM 643 C CA . VAL A 1 81 ? 11.695 3.756 -8.324 1.00 96.06 81 VAL A CA 1
ATOM 644 C C . VAL A 1 81 ? 10.382 4.301 -8.850 1.00 96.06 81 VAL A C 1
ATOM 646 O O . VAL A 1 81 ? 10.184 5.520 -8.870 1.00 96.06 81 VAL A O 1
ATOM 649 N N . TYR A 1 82 ? 9.460 3.411 -9.195 1.00 95.25 82 TYR A N 1
ATOM 650 C CA . TYR A 1 82 ? 8.067 3.764 -9.421 1.00 95.25 82 TYR A CA 1
ATOM 651 C C . TYR A 1 82 ? 7.288 3.667 -8.120 1.00 95.25 82 TYR A C 1
ATOM 653 O O . TYR A 1 82 ? 7.284 2.633 -7.456 1.00 95.25 82 TYR A O 1
ATOM 661 N N . LYS A 1 83 ? 6.598 4.754 -7.774 1.00 95.19 83 LYS A N 1
ATOM 662 C CA . LYS A 1 83 ? 5.469 4.735 -6.848 1.00 95.19 83 LYS A CA 1
ATOM 663 C C . LYS A 1 83 ? 4.211 4.568 -7.686 1.00 95.19 83 LYS A C 1
ATOM 665 O O . LYS A 1 83 ? 3.897 5.439 -8.499 1.00 95.19 83 LYS A O 1
ATOM 670 N N . ILE A 1 84 ? 3.496 3.479 -7.462 1.00 94.56 84 ILE A N 1
ATOM 671 C CA . ILE A 1 84 ? 2.280 3.133 -8.190 1.00 94.56 84 ILE A CA 1
ATOM 672 C C . ILE A 1 84 ? 1.134 3.097 -7.179 1.00 94.56 84 ILE A C 1
ATOM 674 O O . ILE A 1 84 ? 1.308 2.548 -6.089 1.00 94.56 84 ILE A O 1
ATOM 678 N N . ALA A 1 85 ? -0.006 3.709 -7.499 1.00 94.94 85 ALA A N 1
ATOM 679 C CA . ALA A 1 85 ? -1.163 3.722 -6.608 1.00 94.94 85 ALA A CA 1
ATOM 680 C C . ALA A 1 85 ? -2.484 3.511 -7.343 1.00 94.94 85 ALA A C 1
ATOM 682 O O . ALA A 1 85 ? -2.578 3.807 -8.531 1.00 94.94 85 ALA A O 1
ATOM 683 N N . ASP A 1 86 ? -3.493 3.023 -6.632 1.00 93.94 86 ASP A N 1
ATOM 684 C CA . ASP A 1 86 ? -4.860 2.899 -7.140 1.00 93.94 86 ASP A CA 1
ATOM 685 C C . ASP A 1 86 ? -5.774 4.030 -6.631 1.00 93.94 86 ASP A C 1
ATOM 687 O O . ASP A 1 86 ? -5.362 4.909 -5.866 1.00 93.94 86 ASP A O 1
ATOM 691 N N . SER A 1 87 ? -7.036 4.014 -7.066 1.00 91.19 87 SER A N 1
ATOM 692 C CA . SER A 1 87 ? -8.034 5.035 -6.722 1.00 91.19 87 SER A CA 1
ATOM 693 C C . SER A 1 87 ? -8.429 5.056 -5.242 1.00 91.19 87 SER A C 1
ATOM 695 O O . SER A 1 87 ? -8.894 6.086 -4.757 1.00 91.19 87 SER A O 1
ATOM 697 N N . ILE A 1 88 ? -8.240 3.953 -4.509 1.00 90.62 88 ILE A N 1
ATOM 698 C CA . ILE A 1 88 ? -8.551 3.869 -3.072 1.00 90.62 88 ILE A CA 1
ATOM 699 C C . ILE A 1 88 ? -7.350 4.257 -2.190 1.00 90.62 88 ILE A C 1
ATOM 701 O O . ILE A 1 88 ? -7.467 4.339 -0.958 1.00 90.62 88 ILE A O 1
ATOM 705 N N . GLY A 1 89 ? -6.213 4.562 -2.825 1.00 91.50 89 GLY A N 1
ATOM 706 C CA . GLY A 1 89 ? -5.001 5.089 -2.209 1.00 91.50 89 GLY A CA 1
ATOM 707 C C . GLY A 1 89 ? -3.994 4.021 -1.795 1.00 91.50 89 GLY A C 1
ATOM 708 O O . GLY A 1 89 ? -3.047 4.349 -1.080 1.00 91.50 89 GLY A O 1
ATOM 709 N N . ARG A 1 90 ? -4.169 2.762 -2.216 1.00 94.00 90 ARG A N 1
ATOM 710 C CA . ARG A 1 90 ? -3.158 1.725 -2.000 1.00 94.00 90 ARG A CA 1
ATOM 711 C C . ARG A 1 90 ? -1.923 2.021 -2.830 1.00 94.00 90 ARG A C 1
ATOM 713 O O . ARG A 1 90 ? -2.028 2.509 -3.947 1.00 94.00 90 ARG A O 1
ATOM 720 N N . GLN A 1 91 ? -0.753 1.697 -2.300 1.00 95.19 91 GLN A N 1
ATOM 721 C CA . GLN A 1 91 ? 0.543 2.016 -2.877 1.00 95.19 91 GLN A CA 1
ATOM 722 C C . GLN A 1 91 ? 1.410 0.766 -2.949 1.00 95.19 91 GLN A C 1
ATOM 724 O O . GLN A 1 91 ? 1.542 0.026 -1.973 1.00 95.19 91 GLN A O 1
ATOM 729 N N . MET A 1 92 ? 2.075 0.580 -4.079 1.00 93.25 92 MET A N 1
ATOM 730 C CA . MET A 1 92 ? 3.187 -0.350 -4.214 1.00 93.25 92 MET A CA 1
ATOM 731 C C . MET A 1 92 ? 4.367 0.357 -4.865 1.00 93.25 92 MET A C 1
ATOM 733 O O . MET A 1 92 ? 4.209 1.381 -5.538 1.00 93.25 92 MET A O 1
ATOM 737 N N . PHE A 1 93 ? 5.558 -0.182 -4.633 1.00 93.44 93 PHE A N 1
ATOM 738 C CA . PHE A 1 93 ? 6.775 0.368 -5.194 1.00 93.44 93 PHE A CA 1
ATOM 739 C C . PHE A 1 93 ? 7.528 -0.719 -5.935 1.00 93.44 93 PHE A C 1
ATOM 741 O O . PHE A 1 93 ? 7.553 -1.879 -5.525 1.00 93.44 93 PHE A O 1
ATOM 748 N N . THR A 1 94 ? 8.154 -0.322 -7.028 1.00 92.62 94 THR A N 1
ATOM 749 C CA . THR A 1 94 ? 9.032 -1.197 -7.790 1.00 92.62 94 THR A CA 1
ATOM 750 C C . THR A 1 94 ? 10.273 -0.428 -8.198 1.00 92.62 94 THR A C 1
ATOM 752 O O . THR A 1 94 ? 10.201 0.768 -8.492 1.00 92.62 94 THR A O 1
ATOM 755 N N . VAL A 1 95 ? 11.418 -1.098 -8.134 1.00 93.50 95 VAL A N 1
ATOM 756 C CA . VAL A 1 95 ? 12.653 -0.615 -8.742 1.00 93.50 95 VAL A CA 1
ATOM 757 C C . VAL A 1 95 ? 12.696 -1.162 -10.155 1.00 93.50 95 VAL A C 1
ATOM 759 O O . VAL A 1 95 ? 12.482 -2.354 -10.365 1.00 93.50 95 VAL A O 1
ATOM 762 N N . ILE A 1 96 ? 12.999 -0.282 -11.096 1.00 93.25 96 ILE A N 1
ATOM 763 C CA . ILE A 1 96 ? 13.258 -0.633 -12.478 1.00 93.25 96 ILE A CA 1
ATOM 764 C C . ILE A 1 96 ? 14.667 -0.196 -12.847 1.00 93.25 96 ILE A C 1
ATOM 766 O O . ILE A 1 96 ? 15.103 0.898 -12.480 1.00 93.25 96 ILE A O 1
ATOM 770 N N . ALA A 1 97 ? 15.369 -1.055 -13.567 1.00 94.06 97 ALA A N 1
ATOM 771 C CA . ALA A 1 97 ? 16.678 -0.765 -14.117 1.00 94.06 97 ALA A CA 1
ATOM 772 C C . ALA A 1 97 ? 16.674 -1.083 -15.607 1.00 94.06 97 ALA A C 1
ATOM 774 O O . ALA A 1 97 ? 16.023 -2.037 -16.033 1.00 94.06 97 ALA A O 1
ATOM 775 N N . ALA A 1 98 ? 17.383 -0.281 -16.393 1.00 95.38 98 ALA A N 1
ATOM 776 C CA . ALA A 1 98 ? 17.514 -0.520 -17.821 1.00 95.38 98 ALA A CA 1
ATOM 777 C C . ALA A 1 98 ? 18.843 -0.015 -18.371 1.00 95.38 98 ALA A C 1
ATOM 779 O O . ALA A 1 98 ? 19.447 0.920 -17.843 1.00 95.38 98 ALA A O 1
AT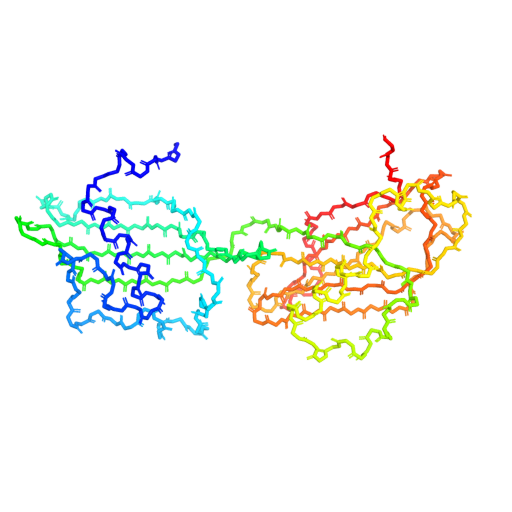OM 780 N N . ASP A 1 99 ? 19.253 -0.642 -19.462 1.00 95.38 99 ASP A N 1
ATOM 781 C CA . ASP A 1 99 ? 20.409 -0.310 -20.281 1.00 95.38 99 ASP A CA 1
ATOM 782 C C . ASP A 1 99 ? 19.902 -0.057 -21.710 1.00 95.38 99 ASP A C 1
ATOM 784 O O . ASP A 1 99 ? 19.159 -0.880 -22.258 1.00 95.38 99 ASP A O 1
ATOM 788 N N . TYR A 1 100 ? 20.208 1.111 -22.280 1.00 95.31 100 TYR A N 1
ATOM 789 C CA . TYR A 1 100 ? 19.657 1.538 -23.568 1.00 95.31 100 TYR A CA 1
ATOM 790 C C . TYR A 1 100 ? 20.631 2.371 -24.399 1.00 95.31 100 TYR A C 1
ATOM 792 O O . TYR A 1 100 ? 21.538 3.010 -23.871 1.00 95.31 100 TYR A O 1
ATOM 800 N N . ILE A 1 101 ? 20.414 2.371 -25.715 1.00 94.38 101 ILE A N 1
ATOM 801 C CA . ILE A 1 101 ? 21.182 3.146 -26.694 1.00 94.38 101 ILE A CA 1
ATOM 802 C C . ILE A 1 101 ? 20.277 4.193 -27.344 1.00 94.38 101 ILE A C 1
ATOM 804 O O . ILE A 1 101 ? 19.167 3.882 -27.780 1.00 94.38 101 ILE A O 1
ATOM 808 N N . ILE A 1 102 ? 20.767 5.425 -27.427 1.00 93.31 102 ILE A N 1
ATOM 809 C CA . ILE A 1 102 ? 20.120 6.557 -28.088 1.00 93.31 102 ILE A CA 1
ATOM 810 C C . ILE A 1 102 ? 20.617 6.630 -29.536 1.00 93.31 102 ILE A C 1
ATOM 812 O O . ILE A 1 102 ? 21.816 6.630 -29.795 1.00 93.31 102 ILE A O 1
ATOM 816 N N . SER A 1 103 ? 19.699 6.724 -30.492 1.00 87.56 103 SER A N 1
ATOM 817 C CA . SER A 1 103 ? 20.004 6.980 -31.903 1.00 87.56 103 SER A CA 1
ATOM 818 C C . SER A 1 103 ? 19.211 8.184 -32.412 1.00 87.56 103 SER A C 1
ATOM 820 O O . SER A 1 103 ? 18.304 8.668 -31.738 1.00 87.56 103 SER A O 1
ATOM 822 N N . GLU A 1 104 ? 19.511 8.649 -33.625 1.00 79.31 104 GLU A N 1
ATOM 823 C CA . GLU A 1 104 ? 18.846 9.816 -34.224 1.00 79.31 104 GLU A CA 1
ATOM 824 C C . GLU A 1 104 ? 17.321 9.671 -34.349 1.00 79.31 104 GLU A C 1
ATOM 826 O O . GLU A 1 104 ? 16.606 10.670 -34.339 1.00 79.31 104 GLU A O 1
ATOM 831 N N . LYS A 1 105 ? 16.814 8.438 -34.490 1.00 80.62 105 LYS A N 1
ATOM 832 C CA . LYS A 1 105 ? 15.391 8.169 -34.762 1.00 80.62 105 LYS A CA 1
ATOM 833 C C . LYS A 1 105 ? 14.676 7.412 -33.650 1.00 80.62 105 LYS A C 1
ATOM 835 O O . LYS A 1 105 ? 13.449 7.405 -33.628 1.00 80.62 105 LYS A O 1
ATOM 840 N N . ALA A 1 106 ? 15.419 6.746 -32.771 1.00 88.31 106 ALA A N 1
ATOM 841 C CA . ALA A 1 106 ? 14.845 5.847 -31.781 1.00 88.31 106 ALA A CA 1
ATOM 842 C C . ALA A 1 106 ? 15.769 5.619 -30.581 1.00 88.31 106 ALA A C 1
ATOM 844 O O . ALA A 1 106 ? 16.980 5.838 -30.644 1.00 88.31 106 ALA A O 1
ATOM 845 N N . VAL A 1 107 ? 15.190 5.097 -29.508 1.00 92.38 107 VAL A N 1
ATOM 846 C CA . VAL A 1 107 ? 15.894 4.563 -28.346 1.00 92.38 107 VAL A CA 1
ATOM 847 C C . VAL A 1 107 ? 15.698 3.051 -28.308 1.00 92.38 107 VAL A C 1
ATOM 849 O O . VAL A 1 107 ? 14.568 2.572 -28.373 1.00 92.38 107 VAL A O 1
ATOM 852 N N . LEU A 1 108 ? 16.789 2.295 -28.191 1.00 93.06 108 LEU A N 1
ATOM 853 C CA . LEU A 1 108 ? 16.757 0.838 -28.072 1.00 93.06 108 LEU A CA 1
ATOM 854 C C . LEU A 1 108 ? 17.070 0.423 -26.635 1.00 93.06 108 LEU A C 1
ATOM 856 O O . LEU A 1 108 ? 18.201 0.589 -26.181 1.00 93.06 108 LEU A O 1
ATOM 860 N N . ILE A 1 109 ? 16.096 -0.156 -25.935 1.00 94.38 109 ILE A N 1
ATOM 861 C CA . ILE A 1 109 ? 16.293 -0.788 -24.626 1.00 94.38 109 ILE A CA 1
ATOM 862 C C . ILE A 1 109 ? 16.872 -2.183 -24.854 1.00 94.38 109 ILE A C 1
ATOM 864 O O . ILE A 1 109 ? 16.204 -3.054 -25.408 1.00 94.38 109 ILE A O 1
ATOM 868 N N . ARG A 1 110 ? 18.116 -2.393 -24.421 1.00 93.75 110 ARG A N 1
ATOM 869 C CA . ARG A 1 110 ? 18.857 -3.650 -24.603 1.00 93.75 110 ARG A CA 1
ATOM 870 C C . ARG A 1 110 ? 18.610 -4.642 -23.486 1.00 93.75 110 ARG A C 1
ATOM 872 O O . ARG A 1 110 ? 18.582 -5.843 -23.716 1.00 93.75 110 ARG A O 1
ATOM 879 N N . GLN A 1 111 ? 18.498 -4.128 -22.266 1.00 92.62 111 GLN A N 1
ATOM 880 C CA . GLN A 1 111 ? 18.245 -4.914 -21.068 1.00 92.62 111 GLN A CA 1
ATOM 881 C C . GLN A 1 111 ? 17.351 -4.115 -20.139 1.00 92.62 111 GLN A C 1
ATOM 883 O O . GLN A 1 111 ? 17.488 -2.895 -20.022 1.00 92.62 111 GLN A O 1
ATOM 888 N N . ALA A 1 112 ? 16.457 -4.813 -19.456 1.00 92.56 112 ALA A N 1
ATOM 889 C CA . ALA A 1 112 ? 15.636 -4.235 -18.416 1.00 92.56 112 ALA A CA 1
ATOM 890 C C . ALA A 1 112 ? 15.372 -5.281 -17.336 1.00 92.56 112 ALA A C 1
ATOM 892 O O . ALA A 1 112 ? 15.270 -6.468 -17.626 1.00 92.56 112 ALA A O 1
ATOM 893 N N . ALA A 1 113 ? 15.273 -4.824 -16.095 1.00 90.19 113 ALA A N 1
ATOM 894 C CA . ALA A 1 113 ? 14.938 -5.652 -14.951 1.00 90.19 113 ALA A CA 1
ATOM 895 C C . ALA A 1 113 ? 14.007 -4.880 -14.023 1.00 90.19 113 ALA A C 1
ATOM 897 O O . ALA A 1 113 ? 14.096 -3.654 -13.901 1.00 90.19 113 ALA A O 1
ATOM 898 N N . VAL A 1 114 ? 13.127 -5.608 -13.345 1.00 89.56 114 VAL A N 1
ATOM 899 C CA . VAL A 1 114 ? 12.170 -5.044 -12.401 1.00 89.56 114 VAL A CA 1
ATOM 900 C C . VAL A 1 114 ? 12.127 -5.895 -11.143 1.00 89.56 114 VAL A C 1
ATOM 902 O O . VAL A 1 114 ? 12.138 -7.120 -11.213 1.00 89.56 114 VAL A O 1
ATOM 905 N N . ILE A 1 115 ? 12.085 -5.245 -9.983 1.00 88.38 115 ILE A N 1
ATOM 906 C CA . ILE A 1 115 ? 11.940 -5.924 -8.693 1.00 88.38 115 ILE A CA 1
ATOM 907 C C . ILE A 1 115 ? 10.944 -5.172 -7.799 1.00 88.38 115 ILE A C 1
ATOM 909 O O . ILE A 1 115 ? 10.888 -3.932 -7.831 1.00 88.38 115 ILE A O 1
ATOM 913 N N . PRO A 1 116 ? 10.141 -5.872 -6.979 1.00 88.94 116 PRO A N 1
ATOM 914 C CA . PRO A 1 116 ? 9.369 -5.247 -5.917 1.00 88.94 116 PRO A CA 1
ATOM 915 C C . PRO A 1 116 ? 10.286 -4.492 -4.957 1.00 88.94 116 PRO A C 1
ATOM 917 O O . PRO A 1 116 ? 11.372 -4.953 -4.610 1.00 88.94 116 PRO A O 1
ATOM 920 N N . TYR A 1 117 ? 9.836 -3.327 -4.506 1.00 90.56 117 TYR A N 1
ATOM 921 C CA . TYR A 1 117 ? 10.537 -2.534 -3.510 1.00 90.56 117 TYR A CA 1
ATOM 922 C C . TYR A 1 117 ? 9.605 -2.258 -2.335 1.00 90.56 117 TYR A C 1
ATOM 924 O O . TYR A 1 117 ? 8.480 -1.793 -2.508 1.00 90.56 117 TYR A O 1
ATOM 932 N N . TYR A 1 118 ? 10.082 -2.530 -1.125 1.00 89.38 118 TYR A N 1
ATOM 933 C CA . TYR A 1 118 ? 9.319 -2.353 0.107 1.00 89.38 118 TYR A CA 1
ATOM 934 C C . TYR A 1 118 ? 9.999 -1.270 0.952 1.00 89.38 118 TYR A C 1
ATOM 936 O O . TYR A 1 118 ? 10.844 -1.589 1.786 1.00 89.38 118 TYR A O 1
ATOM 944 N N . PRO A 1 119 ? 9.712 0.024 0.704 1.00 85.00 119 PRO A N 1
ATOM 945 C CA . PRO A 1 119 ? 10.360 1.099 1.439 1.00 85.00 119 PRO A CA 1
ATOM 946 C C . PRO A 1 119 ? 9.964 1.077 2.911 1.00 85.00 119 PRO A C 1
ATOM 948 O O . PRO A 1 119 ? 8.815 0.791 3.257 1.00 85.00 119 PRO A O 1
ATOM 951 N N . ASP A 1 120 ? 10.903 1.495 3.756 1.00 76.56 120 ASP A N 1
ATOM 952 C CA . ASP A 1 120 ? 10.667 1.706 5.175 1.00 76.56 120 ASP A CA 1
ATOM 953 C C . ASP A 1 120 ? 9.477 2.645 5.440 1.00 76.56 120 ASP A C 1
ATOM 955 O O . ASP A 1 120 ? 9.245 3.641 4.744 1.00 76.56 120 ASP A O 1
ATOM 959 N N . GLY A 1 121 ? 8.718 2.318 6.486 1.00 72.38 121 GLY A N 1
ATOM 960 C CA . GLY A 1 121 ? 7.506 3.031 6.884 1.00 72.38 121 GLY A CA 1
ATOM 961 C C . GLY A 1 121 ? 6.220 2.386 6.365 1.00 72.38 121 GLY A C 1
ATOM 962 O O . GLY A 1 121 ? 6.231 1.520 5.492 1.00 72.38 121 GLY A O 1
ATOM 963 N N . ALA A 1 122 ? 5.098 2.820 6.927 1.00 80.31 122 ALA A N 1
ATOM 964 C CA . ALA A 1 122 ? 3.769 2.352 6.565 1.00 80.31 122 ALA A CA 1
ATOM 965 C C . ALA A 1 122 ? 2.849 3.538 6.282 1.00 80.31 122 ALA A C 1
ATOM 967 O O . ALA A 1 122 ? 3.146 4.668 6.665 1.00 80.31 122 ALA A O 1
ATOM 968 N N . ASP A 1 123 ? 1.756 3.263 5.585 1.00 90.88 123 ASP A N 1
ATOM 969 C CA . ASP A 1 123 ? 0.677 4.217 5.348 1.00 90.88 123 ASP A CA 1
ATOM 970 C C . ASP A 1 123 ? -0.572 3.603 5.980 1.00 90.88 123 ASP A C 1
ATOM 972 O O . ASP A 1 123 ? -1.236 2.777 5.354 1.00 90.88 123 ASP A O 1
ATOM 976 N N . ILE A 1 124 ? -0.793 3.852 7.276 1.00 93.69 124 ILE A N 1
ATOM 977 C CA . ILE A 1 124 ? -1.854 3.168 8.014 1.00 93.69 124 ILE A CA 1
ATOM 978 C C . ILE A 1 124 ? -3.138 3.981 7.952 1.00 93.69 124 ILE A C 1
ATOM 980 O O . ILE A 1 124 ? -3.226 5.109 8.427 1.00 93.69 124 ILE A O 1
ATOM 984 N N . ARG A 1 125 ? -4.194 3.351 7.443 1.00 94.75 125 ARG A N 1
ATOM 985 C CA . ARG A 1 125 ? -5.558 3.839 7.622 1.00 94.75 125 ARG A CA 1
ATOM 986 C C . ARG A 1 125 ? -6.168 3.161 8.839 1.00 94.75 125 ARG A C 1
ATOM 988 O O . ARG A 1 125 ? -6.374 1.948 8.831 1.00 94.75 125 ARG A O 1
ATOM 995 N N . PHE A 1 126 ? -6.457 3.947 9.871 1.00 92.94 126 PHE A N 1
ATOM 996 C CA . PHE A 1 126 ? -7.088 3.471 11.098 1.00 92.94 126 PHE A CA 1
ATOM 997 C C . PHE A 1 126 ? -8.551 3.890 11.163 1.00 92.94 126 PHE A C 1
ATOM 999 O O . PHE A 1 126 ? -8.886 5.053 10.941 1.00 92.94 126 PHE A O 1
ATOM 1006 N N . LEU A 1 127 ? -9.419 2.928 11.454 1.00 95.06 127 LEU A N 1
ATOM 1007 C CA . LEU A 1 127 ? -10.867 3.084 11.442 1.00 95.06 127 LEU A CA 1
ATOM 1008 C C . LEU A 1 127 ? -11.459 2.477 12.714 1.00 95.06 127 LEU A C 1
ATOM 1010 O O . LEU A 1 127 ? -11.008 1.441 13.205 1.00 95.06 127 LEU A O 1
ATOM 1014 N N . ILE A 1 128 ? -12.486 3.137 13.242 1.00 94.44 128 ILE A N 1
ATOM 1015 C CA . ILE A 1 128 ? -13.203 2.734 14.452 1.00 94.44 128 ILE A CA 1
ATOM 1016 C C . ILE A 1 128 ? -14.665 2.571 14.073 1.00 94.44 128 ILE A C 1
ATOM 1018 O O . ILE A 1 128 ? -15.239 3.454 13.441 1.00 94.44 128 ILE A O 1
ATOM 1022 N N . LEU A 1 129 ? -15.280 1.468 14.480 1.00 95.06 129 LEU A N 1
ATOM 1023 C CA . LEU A 1 129 ? -16.681 1.192 14.181 1.00 95.06 129 LEU A CA 1
ATOM 1024 C C . LEU A 1 129 ? -17.410 0.547 15.365 1.00 95.06 129 LEU A C 1
ATOM 1026 O O . LEU A 1 129 ? -16.791 -0.173 16.153 1.00 95.06 129 LEU A O 1
ATOM 1030 N N . PRO A 1 130 ? -18.731 0.745 15.504 1.00 94.25 130 PRO A N 1
ATOM 1031 C CA . PRO A 1 130 ? -19.525 0.032 16.497 1.00 94.25 130 PRO A CA 1
ATOM 1032 C C . PRO A 1 130 ? -19.498 -1.475 16.225 1.00 94.25 130 PRO A C 1
ATOM 1034 O O . PRO A 1 130 ? -19.635 -1.916 15.083 1.00 94.25 130 PRO A O 1
ATOM 1037 N N . ALA A 1 131 ? -19.351 -2.301 17.262 1.00 91.69 131 ALA A N 1
ATOM 1038 C CA . ALA A 1 131 ? -19.134 -3.737 17.067 1.00 91.69 131 ALA A CA 1
ATOM 1039 C C . ALA A 1 131 ? -20.297 -4.459 16.361 1.00 91.69 131 ALA A C 1
ATOM 1041 O O . ALA A 1 131 ? -20.065 -5.481 15.713 1.00 91.69 131 ALA A O 1
ATOM 1042 N N . ASN A 1 132 ? -21.521 -3.930 16.452 1.00 92.00 132 ASN A N 1
ATOM 1043 C CA . ASN A 1 132 ? -22.721 -4.470 15.804 1.00 92.00 132 ASN A CA 1
ATOM 1044 C C . ASN A 1 132 ? -22.810 -4.179 14.296 1.00 92.00 132 ASN A C 1
ATOM 1046 O O . ASN A 1 132 ? -23.714 -4.696 13.648 1.00 92.00 132 ASN A O 1
ATOM 1050 N N . LYS A 1 133 ? -21.902 -3.371 13.734 1.00 93.94 133 LYS A N 1
ATOM 1051 C CA . LYS A 1 133 ? -21.887 -3.041 12.301 1.00 93.94 133 LYS A CA 1
ATOM 1052 C C . LYS A 1 133 ? -21.139 -4.050 11.428 1.00 93.94 133 LYS A C 1
ATOM 1054 O O . LYS A 1 133 ? -21.272 -4.008 10.215 1.00 93.94 133 LYS A O 1
ATOM 1059 N N . LEU A 1 134 ? -20.388 -4.973 12.031 1.00 93.06 134 LEU A N 1
ATOM 1060 C CA . LEU A 1 134 ? -19.710 -6.062 11.320 1.00 93.06 134 LEU A CA 1
ATOM 1061 C C . LEU A 1 134 ? -20.046 -7.416 11.947 1.00 93.06 134 LEU A C 1
ATOM 1063 O O . LEU A 1 134 ? -20.267 -7.479 13.162 1.00 93.06 134 LEU A O 1
ATOM 1067 N N . PRO A 1 135 ? -19.981 -8.520 11.183 1.00 92.00 135 PRO A N 1
ATOM 1068 C CA . PRO A 1 135 ? -20.038 -9.863 11.751 1.00 92.00 135 PRO A CA 1
ATOM 1069 C C . PRO A 1 135 ? -18.833 -10.135 12.672 1.00 92.00 135 PRO A C 1
ATOM 1071 O O . PRO A 1 135 ? -17.927 -9.308 12.832 1.00 92.00 135 PRO A O 1
ATOM 1074 N N . ALA A 1 136 ? -18.831 -11.295 13.332 1.00 91.88 136 ALA A N 1
ATOM 1075 C CA . ALA A 1 136 ? -17.681 -11.742 14.120 1.00 91.88 136 ALA A CA 1
ATOM 1076 C C . ALA A 1 136 ? -16.430 -11.891 13.234 1.00 91.88 136 ALA A C 1
ATOM 1078 O O . ALA A 1 136 ? -16.539 -12.318 12.083 1.00 91.88 136 ALA A O 1
ATOM 1079 N N . LEU A 1 137 ? -15.245 -11.582 13.780 1.00 93.44 137 LEU A N 1
ATOM 1080 C CA . LEU A 1 137 ? -14.006 -11.474 12.997 1.00 93.44 137 LEU A CA 1
ATOM 1081 C C . LEU A 1 137 ? -13.651 -12.772 12.258 1.00 93.44 137 LEU A C 1
ATOM 1083 O O . LEU A 1 137 ? -13.195 -12.721 11.118 1.00 93.44 137 LEU A O 1
ATOM 1087 N N . LYS A 1 138 ? -13.954 -13.940 12.840 1.00 91.50 138 LYS A N 1
ATOM 1088 C CA . LYS A 1 138 ? -13.745 -15.250 12.197 1.00 91.50 138 LYS A CA 1
ATOM 1089 C C . LYS A 1 138 ? -14.385 -15.386 10.807 1.00 91.50 138 LYS A C 1
ATOM 1091 O O . LYS A 1 138 ? -13.841 -16.093 9.966 1.00 91.50 138 LYS A O 1
ATOM 1096 N N . PHE A 1 139 ? -15.504 -14.702 10.553 1.00 92.44 139 PHE A N 1
ATOM 1097 C CA . PHE A 1 139 ? -16.199 -14.745 9.261 1.00 92.44 139 PHE A CA 1
ATOM 1098 C C . PHE A 1 139 ? -15.597 -13.794 8.220 1.00 92.44 139 PHE A C 1
ATOM 1100 O O . PHE A 1 139 ? -15.885 -13.924 7.037 1.00 92.44 139 PHE A O 1
ATOM 1107 N N . LEU A 1 140 ? -14.735 -12.863 8.638 1.00 93.19 140 LEU A N 1
ATOM 1108 C CA . LEU A 1 140 ? -14.082 -11.894 7.754 1.00 93.19 140 LEU A CA 1
ATOM 1109 C C . LEU A 1 140 ? -12.777 -12.431 7.145 1.00 93.19 140 LEU A C 1
ATOM 1111 O O . LEU A 1 140 ? -12.245 -11.836 6.215 1.00 93.19 140 LEU A O 1
ATOM 1115 N N . LYS A 1 141 ? -12.257 -13.566 7.637 1.00 88.88 141 LYS A N 1
ATOM 1116 C CA . LYS A 1 141 ? -10.953 -14.120 7.226 1.00 88.88 141 LYS A CA 1
ATOM 1117 C C . LYS A 1 141 ? -10.874 -14.487 5.734 1.00 88.88 141 LYS A C 1
ATOM 1119 O O . LYS A 1 141 ? -9.780 -14.547 5.172 1.00 88.88 141 LYS A O 1
ATOM 1124 N N . GLY A 1 142 ? -12.021 -14.772 5.117 1.00 88.56 142 GLY A N 1
ATOM 1125 C CA . GLY A 1 142 ? -12.123 -15.144 3.706 1.00 88.56 142 GLY A CA 1
ATOM 1126 C C . GLY A 1 142 ? -12.096 -13.966 2.732 1.00 88.56 142 GLY A C 1
ATOM 1127 O O . GLY A 1 142 ? -11.813 -14.191 1.561 1.00 88.56 142 GLY A O 1
ATOM 1128 N N . LEU A 1 143 ? -12.353 -12.742 3.202 1.00 92.19 143 LEU A N 1
ATOM 1129 C CA . LEU A 1 143 ? -12.445 -11.562 2.342 1.00 92.19 143 LEU A CA 1
ATOM 1130 C C . LEU A 1 143 ? -11.076 -11.167 1.772 1.00 92.19 143 LEU A C 1
ATOM 1132 O O . LEU A 1 143 ? -10.029 -11.362 2.404 1.00 92.19 143 LEU A O 1
ATOM 1136 N N . SER A 1 144 ? -11.093 -10.582 0.576 1.00 91.31 144 SER A N 1
ATOM 1137 C CA . SER A 1 144 ? -9.958 -9.836 0.034 1.00 91.31 144 SER A CA 1
ATOM 1138 C C . SER A 1 144 ? -9.683 -8.577 0.866 1.00 91.31 144 SER A C 1
ATOM 1140 O O . SER A 1 144 ? -10.495 -8.149 1.694 1.00 91.31 144 SER A O 1
ATOM 1142 N N . PHE A 1 145 ? -8.511 -7.975 0.657 1.00 92.19 145 PHE A N 1
ATOM 1143 C CA . PHE A 1 145 ? -8.154 -6.737 1.347 1.00 92.19 145 PHE A CA 1
ATOM 1144 C C . PHE A 1 145 ? -9.134 -5.609 0.996 1.00 92.19 145 PHE A C 1
ATOM 1146 O O . PHE A 1 145 ? -9.559 -4.864 1.874 1.00 92.19 145 PHE A O 1
ATOM 1153 N N . GLU A 1 146 ? -9.506 -5.506 -0.277 1.00 92.19 146 GLU A N 1
ATOM 1154 C CA . GLU A 1 146 ? -10.390 -4.489 -0.837 1.00 92.19 146 GLU A CA 1
ATOM 1155 C C . GLU A 1 146 ? -11.817 -4.634 -0.319 1.00 92.19 146 GLU A C 1
ATOM 1157 O O . GLU A 1 146 ? -12.395 -3.655 0.146 1.00 92.19 146 GLU A O 1
ATOM 1162 N N . GLU A 1 147 ? -12.366 -5.851 -0.335 1.00 94.25 147 GLU A N 1
ATOM 1163 C CA . GLU A 1 147 ? -13.703 -6.125 0.207 1.00 94.25 147 GLU A CA 1
ATOM 1164 C C . GLU A 1 147 ? -13.777 -5.770 1.691 1.00 94.25 147 GLU A C 1
ATOM 1166 O O . GLU A 1 147 ? -14.722 -5.117 2.135 1.00 94.25 147 GLU A O 1
ATOM 1171 N N . LEU A 1 148 ? -12.757 -6.158 2.461 1.00 95.56 148 LEU A N 1
ATOM 1172 C CA . LEU A 1 148 ? -12.700 -5.850 3.881 1.00 95.56 148 LEU A CA 1
ATOM 1173 C C . LEU A 1 148 ? -12.552 -4.348 4.138 1.00 95.56 148 LEU A C 1
ATOM 1175 O O . LEU A 1 148 ? -13.218 -3.821 5.028 1.00 95.56 148 LEU A O 1
ATOM 1179 N N . LEU A 1 149 ? -11.688 -3.661 3.387 1.00 95.75 149 LEU A N 1
ATOM 1180 C CA . LEU A 1 149 ? -11.490 -2.220 3.522 1.00 95.75 149 LEU A CA 1
ATOM 1181 C C . LEU A 1 149 ? -12.777 -1.457 3.212 1.00 95.75 149 LEU A C 1
ATOM 1183 O O . LEU A 1 149 ? -13.155 -0.599 4.005 1.00 95.75 149 LEU A O 1
ATOM 1187 N N . SER A 1 150 ? -13.459 -1.784 2.113 1.00 95.44 150 SER A N 1
ATOM 1188 C CA . SER A 1 150 ? -14.731 -1.155 1.740 1.00 95.44 150 SER A CA 1
ATOM 1189 C C . SER A 1 150 ? -15.794 -1.385 2.811 1.00 95.44 150 SER A C 1
ATOM 1191 O O . SER A 1 150 ? -16.344 -0.424 3.345 1.00 95.44 150 SER A O 1
ATOM 1193 N N . LEU A 1 151 ? -15.990 -2.640 3.231 1.00 95.81 151 LEU A N 1
ATOM 1194 C CA . LEU A 1 151 ? -16.967 -2.998 4.260 1.00 95.81 151 LEU A CA 1
ATOM 1195 C C . LEU A 1 151 ? -16.706 -2.273 5.592 1.00 95.81 151 LEU A C 1
ATOM 1197 O O . LEU A 1 151 ? -17.635 -1.803 6.251 1.00 95.81 151 LEU A O 1
ATOM 1201 N N . VAL A 1 152 ? -15.439 -2.182 6.006 1.00 96.56 152 VAL A N 1
ATOM 1202 C CA . VAL A 1 152 ? -15.047 -1.478 7.232 1.00 96.56 152 VAL A CA 1
ATOM 1203 C C . VAL A 1 152 ? -15.229 0.032 7.086 1.00 96.56 152 VAL A C 1
ATOM 1205 O O . VAL A 1 152 ? -15.757 0.657 8.002 1.00 96.56 152 VAL A O 1
ATOM 1208 N N . ALA A 1 153 ? -14.811 0.621 5.964 1.00 95.56 153 ALA A N 1
ATOM 1209 C CA . ALA A 1 153 ? -14.898 2.058 5.724 1.00 95.56 153 ALA A CA 1
ATOM 1210 C C . ALA A 1 153 ? -16.349 2.556 5.657 1.00 95.56 153 ALA A C 1
ATOM 1212 O O . ALA A 1 153 ? -16.651 3.590 6.244 1.00 95.56 153 ALA A O 1
ATOM 1213 N N . GLU A 1 154 ? -17.252 1.801 5.028 1.00 95.75 154 GLU A N 1
ATOM 1214 C CA . GLU A 1 154 ? -18.689 2.113 4.957 1.00 95.75 154 GLU A CA 1
ATOM 1215 C C . GLU A 1 154 ? -19.369 2.144 6.333 1.00 95.75 154 GLU A C 1
ATOM 1217 O O . GLU A 1 154 ? -20.369 2.832 6.530 1.00 95.75 154 GLU A O 1
ATOM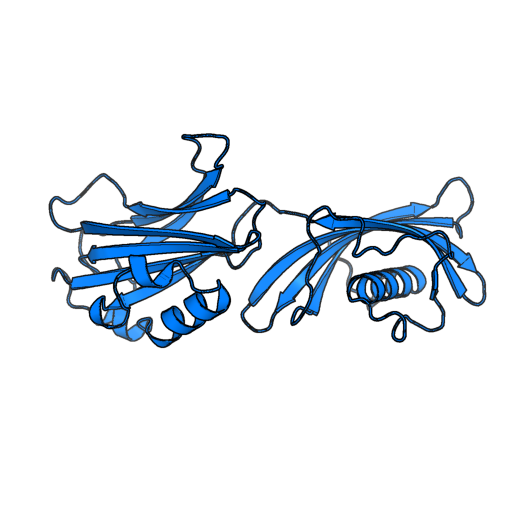 1222 N N . ASN A 1 155 ? -18.826 1.397 7.296 1.00 96.56 155 ASN A N 1
ATOM 1223 C CA . ASN A 1 155 ? -19.384 1.243 8.638 1.00 96.56 155 ASN A CA 1
ATOM 1224 C C . ASN A 1 155 ? -18.588 1.983 9.724 1.00 96.56 155 ASN A C 1
ATOM 1226 O O . ASN A 1 155 ? -18.946 1.915 10.906 1.00 96.56 155 ASN A O 1
ATOM 1230 N N . ALA A 1 156 ? -17.498 2.653 9.346 1.00 96.50 156 ALA A N 1
ATOM 1231 C CA . ALA A 1 156 ? -16.650 3.396 10.262 1.00 96.50 156 ALA A CA 1
ATOM 1232 C C . ALA A 1 156 ? -17.344 4.673 10.740 1.00 96.50 156 ALA A C 1
ATOM 1234 O O . ALA A 1 156 ? -18.024 5.361 9.983 1.00 96.50 156 ALA A O 1
ATOM 1235 N N . LEU A 1 157 ? -17.133 5.007 12.011 1.00 94.94 157 LEU A N 1
ATOM 1236 C CA . LEU A 1 157 ? -17.573 6.279 12.561 1.00 94.94 157 LEU A CA 1
ATOM 1237 C C . LEU A 1 157 ? -16.774 7.412 11.924 1.00 94.94 157 LEU A C 1
ATOM 1239 O O . LEU A 1 157 ? -15.543 7.373 11.853 1.00 94.94 157 LEU A O 1
ATOM 1243 N N . SER A 1 158 ? -17.477 8.466 11.532 1.00 92.88 158 SER A N 1
ATOM 1244 C CA . SER A 1 158 ? -16.843 9.725 11.181 1.00 92.88 158 SER A CA 1
ATOM 1245 C C . SER A 1 158 ? -16.171 10.350 12.406 1.00 92.88 158 SER A C 1
ATOM 1247 O O . SER A 1 158 ? -16.535 10.100 13.560 1.00 92.88 158 SER A O 1
ATOM 1249 N N . ARG A 1 159 ? -15.222 11.258 12.160 1.00 87.94 159 ARG A N 1
ATOM 1250 C CA . ARG A 1 159 ? -14.566 12.025 13.229 1.00 87.94 159 ARG A CA 1
ATOM 1251 C C . ARG A 1 159 ? -15.572 12.744 14.143 1.00 87.94 159 ARG A C 1
ATOM 1253 O O . ARG A 1 159 ? -15.424 12.703 15.358 1.00 87.94 159 ARG A O 1
ATOM 1260 N N . LYS A 1 160 ? -16.631 13.329 13.571 1.00 90.44 160 LYS A N 1
ATOM 1261 C CA . LYS A 1 160 ? -17.680 14.027 14.336 1.00 90.44 160 LYS A CA 1
ATOM 1262 C C . LYS A 1 160 ? -18.473 13.082 15.242 1.00 90.44 160 LYS A C 1
ATOM 1264 O O . LYS A 1 160 ? -18.880 13.479 16.327 1.00 90.44 160 LYS A O 1
ATOM 1269 N N . GLU A 1 161 ? -18.732 11.852 14.805 1.00 92.38 161 GLU A N 1
ATOM 1270 C CA . GLU A 1 161 ? -19.420 10.851 15.631 1.00 92.38 161 GLU A CA 1
ATOM 1271 C C . GLU A 1 161 ? -18.526 10.357 16.765 1.00 92.38 161 GLU A C 1
ATOM 1273 O O . GLU A 1 161 ? -18.983 10.215 17.897 1.00 92.38 161 GLU A O 1
ATOM 1278 N N . LEU A 1 162 ? -17.240 10.173 16.475 1.00 89.31 162 LEU A N 1
ATOM 1279 C CA . LEU A 1 162 ? -16.230 9.805 17.455 1.00 89.31 162 LEU A CA 1
ATOM 1280 C C . LEU A 1 162 ? -16.057 10.860 18.564 1.00 89.31 162 LEU A C 1
ATOM 1282 O O . LEU A 1 162 ? -15.988 10.514 19.743 1.00 89.31 162 LEU A O 1
ATOM 1286 N N . GLU A 1 163 ? -16.054 12.147 18.215 1.00 88.31 163 GLU A N 1
ATOM 1287 C CA . GLU A 1 163 ? -16.002 13.266 19.173 1.00 88.31 163 GLU A CA 1
ATOM 1288 C C . GLU A 1 163 ? -17.269 13.368 20.043 1.00 88.31 163 GLU A C 1
ATOM 1290 O O . GLU A 1 163 ? -17.223 13.897 21.152 1.00 88.31 163 GLU A O 1
ATOM 1295 N N . ARG A 1 164 ? -18.404 12.839 19.564 1.00 89.25 164 ARG A N 1
ATOM 1296 C CA . ARG A 1 164 ? -19.691 12.820 20.285 1.00 89.25 164 ARG A CA 1
ATOM 1297 C C . ARG A 1 164 ? -19.862 11.616 21.211 1.00 89.25 164 ARG A C 1
ATOM 1299 O O . ARG A 1 164 ? -20.853 11.561 21.942 1.00 89.25 164 ARG A O 1
ATOM 1306 N N . LEU A 1 165 ? -18.942 10.649 21.191 1.00 87.94 165 LEU A N 1
ATOM 1307 C CA . LEU A 1 165 ? -18.989 9.515 22.112 1.00 87.94 165 LEU A CA 1
ATOM 1308 C C . LEU A 1 165 ? -18.888 10.013 23.556 1.00 87.94 165 LEU A C 1
ATOM 1310 O O . LEU A 1 165 ? -17.989 10.788 23.892 1.00 87.94 165 LEU A O 1
ATOM 1314 N N . LYS A 1 166 ? -19.815 9.549 24.403 1.00 84.12 166 LYS A N 1
ATOM 1315 C CA . LYS A 1 166 ? -19.885 9.942 25.812 1.00 84.12 166 LYS A CA 1
ATOM 1316 C C . LYS A 1 166 ? -18.584 9.559 26.533 1.00 84.12 166 LYS A C 1
ATOM 1318 O O . LYS A 1 166 ? -18.259 8.369 26.576 1.00 84.12 166 LYS A O 1
ATOM 1323 N N . PRO A 1 167 ? -17.864 10.528 27.127 1.00 82.44 167 PRO A N 1
ATOM 1324 C CA . PRO A 1 167 ? -16.680 10.248 27.926 1.00 82.44 167 PRO A CA 1
ATOM 1325 C C . PRO A 1 167 ? -16.990 9.271 29.058 1.00 82.44 167 PRO A C 1
ATOM 1327 O O . PRO A 1 167 ? -18.014 9.390 29.728 1.00 82.44 167 PRO A O 1
ATOM 1330 N N . GLY A 1 168 ? -16.093 8.321 29.299 1.00 73.88 168 GLY A N 1
ATOM 1331 C CA . GLY A 1 168 ? -16.166 7.454 30.479 1.00 73.88 168 GLY A CA 1
ATOM 1332 C C . GLY A 1 168 ? -17.143 6.282 30.357 1.00 73.88 168 GLY A C 1
ATOM 1333 O O . GLY A 1 168 ? -17.224 5.477 31.280 1.00 73.88 168 GLY A O 1
ATOM 1334 N N . GLN A 1 169 ? -17.855 6.148 29.235 1.00 81.38 169 GLN A N 1
ATOM 1335 C CA . GLN A 1 169 ? -18.769 5.034 29.004 1.00 81.38 169 GLN A CA 1
ATOM 1336 C C . GLN A 1 169 ? -18.081 3.928 28.184 1.00 81.38 169 GLN A C 1
ATOM 1338 O O . GLN A 1 169 ? -17.684 4.185 27.044 1.00 81.38 169 GLN A O 1
ATOM 1343 N N . PRO A 1 170 ? -17.961 2.690 28.708 1.00 83.50 170 PRO A N 1
ATOM 1344 C CA . PRO A 1 170 ? -17.510 1.555 27.913 1.00 83.50 170 PRO A CA 1
ATOM 1345 C C . PRO A 1 170 ? -18.471 1.311 26.750 1.00 83.50 170 PRO A C 1
ATOM 1347 O O . PRO A 1 170 ? -19.675 1.139 26.948 1.00 83.50 170 PRO A O 1
ATOM 1350 N N . GLY A 1 171 ? -17.937 1.285 25.533 1.00 87.44 171 GLY A N 1
ATOM 1351 C CA . GLY A 1 171 ? -18.673 0.876 24.343 1.00 87.44 171 GLY A CA 1
ATOM 1352 C C . GLY A 1 171 ? -17.974 -0.292 23.668 1.00 87.44 171 GLY A C 1
ATOM 1353 O O . GLY A 1 171 ? -16.749 -0.404 23.711 1.00 87.44 171 GLY A O 1
ATOM 1354 N N . ARG A 1 172 ? -18.747 -1.180 23.040 1.00 92.81 172 ARG A N 1
ATOM 1355 C CA . ARG A 1 172 ? -18.178 -2.271 22.248 1.00 92.81 172 ARG A CA 1
ATOM 1356 C C . ARG A 1 172 ? -17.903 -1.782 20.829 1.00 92.81 172 ARG A C 1
ATOM 1358 O O . ARG A 1 172 ? -18.837 -1.454 20.093 1.00 92.81 172 ARG A O 1
ATOM 1365 N N . PHE A 1 173 ? -16.636 -1.780 20.438 1.00 93.50 173 PHE A N 1
ATOM 1366 C CA . PHE A 1 173 ? -16.187 -1.333 19.123 1.00 93.50 173 PHE A CA 1
ATOM 1367 C C . PHE A 1 173 ? -15.317 -2.390 18.454 1.00 93.50 173 PHE A C 1
ATOM 1369 O O . PHE A 1 173 ? -14.791 -3.301 19.093 1.00 93.50 173 PHE A O 1
ATOM 1376 N N . LYS A 1 174 ? -15.157 -2.238 17.145 1.00 94.88 174 LYS A N 1
ATOM 1377 C CA . LYS A 1 174 ? -14.085 -2.864 16.386 1.00 94.88 174 LYS A CA 1
ATOM 1378 C C . LYS A 1 174 ? -13.133 -1.779 15.908 1.00 94.88 174 LYS A C 1
ATOM 1380 O O . LYS A 1 174 ? -13.559 -0.708 15.479 1.00 94.88 174 LYS A O 1
ATOM 1385 N N . LEU A 1 175 ? -11.848 -2.069 16.008 1.00 94.69 175 LEU A N 1
ATOM 1386 C CA . LEU A 1 175 ? -10.769 -1.228 15.511 1.00 94.69 175 LEU A CA 1
ATOM 1387 C C . LEU A 1 175 ? -10.158 -1.936 14.325 1.00 94.69 175 LEU A C 1
ATOM 1389 O O . LEU A 1 175 ? -9.933 -3.142 14.400 1.00 94.69 175 LEU A O 1
ATOM 1393 N N . ALA A 1 176 ? -9.892 -1.202 13.259 1.00 96.25 176 ALA A N 1
ATOM 1394 C CA . ALA A 1 176 ? -9.274 -1.736 12.066 1.00 96.25 176 ALA A CA 1
ATOM 1395 C C . ALA A 1 176 ? -8.098 -0.858 11.654 1.00 96.25 176 ALA A C 1
ATOM 1397 O O . ALA A 1 176 ? -8.204 0.366 11.631 1.00 96.25 176 ALA A O 1
ATOM 1398 N N . ALA A 1 177 ? -6.987 -1.491 11.314 1.00 96.50 177 ALA A N 1
ATOM 1399 C CA . ALA A 1 177 ? -5.816 -0.858 10.741 1.00 96.50 177 ALA A CA 1
ATOM 1400 C C . ALA A 1 177 ? -5.526 -1.522 9.398 1.00 96.50 177 ALA A C 1
ATOM 1402 O O . ALA A 1 177 ? -5.440 -2.747 9.318 1.00 96.50 177 ALA A O 1
ATOM 1403 N N . PHE A 1 178 ? -5.357 -0.719 8.357 1.00 96.50 178 PHE A N 1
ATOM 1404 C CA . PHE A 1 178 ? -4.999 -1.177 7.021 1.00 96.50 178 PHE A CA 1
ATOM 1405 C C . PHE A 1 178 ? -3.680 -0.546 6.628 1.00 96.50 178 PHE A C 1
ATOM 1407 O O . PHE A 1 178 ? -3.565 0.677 6.646 1.00 96.50 178 PHE A O 1
ATOM 1414 N N . ASN A 1 179 ? -2.699 -1.358 6.247 1.00 94.81 179 ASN A N 1
ATOM 1415 C CA . ASN A 1 179 ? -1.506 -0.835 5.610 1.00 94.81 179 ASN A CA 1
ATOM 1416 C C . ASN A 1 179 ? -1.802 -0.602 4.128 1.00 94.81 179 ASN A C 1
ATOM 1418 O O . ASN A 1 179 ? -1.840 -1.531 3.324 1.00 94.81 179 ASN A O 1
ATOM 1422 N N . MET A 1 180 ? -2.004 0.663 3.775 1.00 95.44 180 MET A N 1
ATOM 1423 C CA . MET A 1 180 ? -2.224 1.116 2.407 1.00 95.44 180 MET A CA 1
ATOM 1424 C C . MET A 1 180 ? -0.952 1.012 1.564 1.00 95.44 180 MET A C 1
ATOM 1426 O O . MET A 1 180 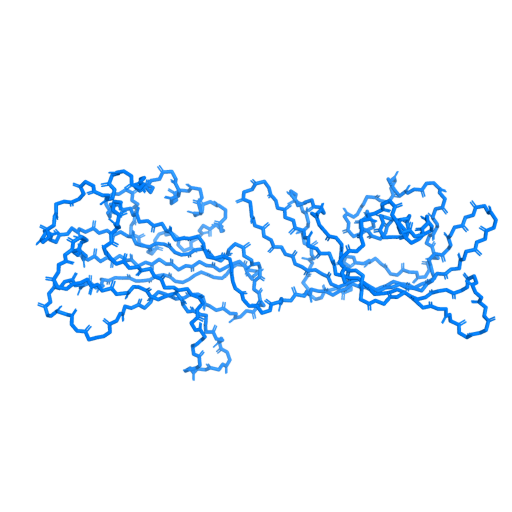? -1.005 1.238 0.363 1.00 95.44 180 MET A O 1
ATOM 1430 N N . ARG A 1 181 ? 0.192 0.635 2.142 1.00 93.69 181 ARG A N 1
ATOM 1431 C CA . ARG A 1 181 ? 1.415 0.303 1.412 1.00 93.69 181 ARG A CA 1
ATOM 1432 C C . ARG A 1 181 ? 1.627 -1.208 1.385 1.00 93.69 181 ARG A C 1
ATOM 1434 O O . ARG A 1 181 ? 1.663 -1.839 2.438 1.00 93.69 181 ARG A O 1
ATOM 1441 N N . LYS A 1 182 ? 1.851 -1.778 0.198 1.00 91.88 182 LYS A N 1
ATOM 1442 C CA . LYS A 1 182 ? 2.186 -3.199 0.043 1.00 91.88 182 LYS A CA 1
ATOM 1443 C C . LYS A 1 182 ? 3.450 -3.513 0.846 1.00 91.88 182 LYS A C 1
ATOM 1445 O O . LYS A 1 182 ? 4.481 -2.867 0.660 1.00 91.88 182 LYS A O 1
ATOM 1450 N N . ALA A 1 183 ? 3.348 -4.466 1.761 1.00 89.69 183 ALA A N 1
ATOM 1451 C CA . ALA A 1 183 ? 4.453 -4.960 2.563 1.00 89.69 183 ALA A CA 1
ATOM 1452 C C . ALA A 1 183 ? 5.119 -6.163 1.886 1.00 89.69 183 ALA A C 1
ATOM 1454 O O . ALA A 1 183 ? 4.559 -6.783 0.978 1.00 89.69 183 ALA A O 1
ATOM 1455 N N . GLU A 1 184 ? 6.309 -6.503 2.368 1.00 86.62 184 GLU A N 1
ATOM 1456 C CA . GLU A 1 184 ? 6.989 -7.738 1.992 1.00 86.62 184 GLU A CA 1
ATOM 1457 C C . GLU A 1 184 ? 6.112 -8.967 2.334 1.00 86.62 184 GLU A C 1
ATOM 1459 O O . GLU A 1 184 ? 5.380 -8.953 3.340 1.00 86.62 184 GLU A O 1
ATOM 1464 N N . PRO A 1 185 ? 6.152 -10.040 1.523 1.00 82.38 185 PRO A N 1
ATOM 1465 C CA . PRO A 1 185 ? 5.498 -11.298 1.863 1.00 82.38 185 PRO A CA 1
ATOM 1466 C C . PRO A 1 185 ? 5.899 -11.798 3.259 1.00 82.38 185 PRO A C 1
ATOM 1468 O O . PRO A 1 185 ? 7.042 -11.672 3.685 1.00 82.38 185 PRO A O 1
ATOM 1471 N N . GLY A 1 186 ? 4.944 -12.365 4.001 1.00 81.44 186 GLY A N 1
ATOM 1472 C CA . GLY A 1 186 ? 5.196 -12.905 5.345 1.00 81.44 186 GLY A CA 1
ATOM 1473 C C . GLY A 1 186 ? 5.172 -11.885 6.493 1.00 81.44 186 GLY A C 1
ATOM 1474 O O . GLY A 1 186 ? 5.255 -12.288 7.651 1.00 81.44 186 GLY A O 1
ATOM 1475 N N . LYS A 1 187 ? 4.991 -10.584 6.226 1.00 86.56 187 LYS A N 1
ATOM 1476 C CA . LYS A 1 187 ? 4.753 -9.590 7.288 1.00 86.56 187 LYS A CA 1
ATOM 1477 C C . LYS A 1 187 ? 3.309 -9.644 7.803 1.00 86.56 187 LYS A C 1
ATOM 1479 O O . LYS A 1 187 ? 2.381 -9.919 7.049 1.00 86.56 187 LYS A O 1
ATOM 1484 N N . SER A 1 188 ? 3.084 -9.350 9.077 1.00 89.44 188 SER A N 1
ATOM 1485 C CA . SER A 1 188 ? 1.752 -9.340 9.696 1.00 89.44 188 SER A CA 1
ATOM 1486 C C . SER A 1 188 ? 1.527 -8.028 10.438 1.00 89.44 188 SER A C 1
ATOM 1488 O O . SER A 1 188 ? 2.386 -7.582 11.198 1.00 89.44 188 SER A O 1
ATOM 1490 N N . LEU A 1 189 ? 0.371 -7.405 10.203 1.00 91.69 189 LEU A N 1
ATOM 1491 C CA . LEU A 1 189 ? -0.042 -6.192 10.902 1.00 91.69 189 LEU A CA 1
ATOM 1492 C C . LEU A 1 189 ? -0.816 -6.578 12.161 1.00 91.69 189 LEU A C 1
ATOM 1494 O O . LEU A 1 189 ? -1.669 -7.465 12.112 1.00 91.69 189 LEU A O 1
ATOM 1498 N N . ASN A 1 190 ? -0.553 -5.892 13.267 1.00 91.88 190 ASN A N 1
ATOM 1499 C CA . ASN A 1 190 ? -1.201 -6.127 14.552 1.00 91.88 190 ASN A CA 1
ATOM 1500 C C . ASN A 1 190 ? -1.508 -4.798 15.250 1.00 91.88 190 ASN A C 1
ATOM 1502 O O . ASN A 1 190 ? -0.774 -3.820 15.089 1.00 91.88 190 ASN A O 1
ATOM 1506 N N . ILE A 1 191 ? -2.587 -4.773 16.035 1.00 90.06 191 ILE A N 1
ATOM 1507 C CA . ILE A 1 191 ? -2.958 -3.634 16.880 1.00 90.06 191 ILE A CA 1
ATOM 1508 C C . ILE A 1 191 ? -2.660 -4.008 18.330 1.00 90.06 191 ILE A C 1
ATOM 1510 O O . ILE A 1 191 ? -3.122 -5.031 18.831 1.00 90.06 191 ILE A O 1
ATOM 1514 N N . TYR A 1 192 ? -1.908 -3.148 18.997 1.00 86.00 192 TYR A N 1
ATOM 1515 C CA . TYR A 1 192 ? -1.545 -3.232 20.401 1.00 86.00 192 TYR A CA 1
ATOM 1516 C C . TYR A 1 192 ? -2.161 -2.055 21.149 1.00 86.00 192 TYR A C 1
ATOM 1518 O O . TYR A 1 192 ? -2.479 -1.020 20.567 1.00 86.00 192 TYR A O 1
ATOM 1526 N N . THR A 1 193 ? -2.296 -2.191 22.458 1.00 81.00 193 THR A N 1
ATOM 1527 C CA . THR A 1 193 ? -2.745 -1.120 23.352 1.00 81.00 193 THR A CA 1
ATOM 1528 C C . THR A 1 193 ? -1.672 -0.872 24.401 1.00 81.00 193 THR A C 1
ATOM 1530 O O . THR A 1 193 ? -0.958 -1.809 24.765 1.00 81.00 193 THR A O 1
ATOM 1533 N N . SER A 1 194 ? -1.533 0.364 24.891 1.00 76.88 194 SER A N 1
ATOM 1534 C CA . SER A 1 194 ? -0.659 0.647 26.037 1.00 76.88 194 SER A CA 1
ATOM 1535 C C . SER A 1 194 ? -1.045 -0.269 27.205 1.00 76.88 194 SER A C 1
ATOM 1537 O O . SER A 1 194 ? -2.209 -0.306 27.598 1.00 76.88 194 SER A O 1
ATOM 1539 N N . LYS A 1 195 ? -0.085 -1.066 27.697 1.00 59.94 195 LYS A N 1
ATOM 1540 C CA . LYS A 1 195 ? -0.283 -2.016 28.808 1.00 59.94 195 LYS A CA 1
ATOM 1541 C C . LYS A 1 195 ? -0.508 -1.316 30.151 1.00 59.94 195 LYS A C 1
ATOM 1543 O O . LYS A 1 195 ? -1.111 -1.915 31.035 1.00 59.94 195 LYS A O 1
ATOM 1548 N N . ASP A 1 196 ? -0.062 -0.070 30.263 1.00 53.97 196 ASP A N 1
ATOM 1549 C CA . ASP A 1 196 ? -0.124 0.713 31.489 1.00 53.97 196 ASP A CA 1
ATOM 1550 C C . ASP A 1 196 ? -1.293 1.713 31.424 1.00 53.97 196 ASP A C 1
ATOM 1552 O O . ASP A 1 196 ? -1.490 2.390 30.413 1.00 53.97 196 ASP A O 1
ATOM 1556 N N . ASP A 1 197 ? -2.057 1.766 32.518 1.00 48.12 197 ASP A N 1
ATOM 1557 C CA . ASP A 1 197 ? -3.164 2.679 32.835 1.00 48.12 197 ASP A CA 1
ATOM 1558 C C . ASP A 1 197 ? -4.472 2.537 32.039 1.00 48.12 197 ASP A C 1
ATOM 1560 O O . ASP A 1 197 ? -4.773 3.252 31.087 1.00 48.12 197 ASP A O 1
ATOM 1564 N N . VAL A 1 198 ? -5.322 1.606 32.476 1.00 51.03 198 VAL A N 1
ATOM 1565 C CA . VAL A 1 198 ? -6.402 1.831 33.464 1.00 51.03 198 VAL A CA 1
ATOM 1566 C C . VAL A 1 198 ? -7.146 0.498 33.548 1.00 51.03 198 VAL A C 1
ATOM 1568 O O . VAL A 1 198 ? -7.709 0.033 32.553 1.00 51.03 198 VAL A O 1
ATOM 1571 N N . SER A 1 199 ? -7.146 -0.135 34.720 1.00 52.97 199 SER A N 1
ATOM 1572 C CA . SER A 1 199 ? -7.931 -1.340 34.997 1.00 52.97 199 SER A CA 1
ATOM 1573 C C . SER A 1 199 ? -9.412 -1.106 34.653 1.00 52.97 199 SER A C 1
ATOM 1575 O O . SER A 1 199 ? -10.164 -0.536 35.433 1.00 52.97 199 SER A O 1
ATOM 1577 N N . GLY A 1 200 ? -9.835 -1.524 33.454 1.00 60.97 200 GLY A N 1
ATOM 1578 C CA . GLY A 1 200 ? -11.231 -1.465 32.999 1.00 60.97 200 GLY A CA 1
ATOM 1579 C C . GLY A 1 200 ? -11.514 -0.663 31.722 1.00 60.97 200 GLY A C 1
ATOM 1580 O O . GLY A 1 200 ? -12.599 -0.822 31.170 1.00 60.97 200 GLY A O 1
ATOM 1581 N N . SER A 1 201 ? -10.572 0.132 31.201 1.00 71.00 201 SER A N 1
ATOM 1582 C CA . SER A 1 201 ? -10.831 0.992 30.023 1.00 71.00 201 SER A CA 1
ATOM 1583 C C . SER A 1 201 ? -10.751 0.275 28.673 1.00 71.00 201 SER A C 1
ATOM 1585 O O . SER A 1 201 ? -11.247 0.791 27.666 1.00 71.00 201 SER A O 1
ATOM 1587 N N . ILE A 1 202 ? -10.107 -0.896 28.645 1.00 80.19 202 ILE A N 1
ATOM 1588 C CA . ILE A 1 202 ? -9.878 -1.698 27.443 1.00 80.19 202 ILE A CA 1
ATOM 1589 C C . ILE A 1 202 ? -10.091 -3.171 27.780 1.00 80.19 202 ILE A C 1
ATOM 1591 O O . ILE A 1 202 ? -9.455 -3.713 28.685 1.00 80.19 202 ILE A O 1
ATOM 1595 N N . ARG A 1 203 ? -10.928 -3.852 27.000 1.00 85.00 203 ARG A N 1
ATOM 1596 C CA . ARG A 1 203 ? -11.029 -5.313 27.017 1.00 85.00 203 ARG A CA 1
ATOM 1597 C C . ARG A 1 203 ? -11.088 -5.834 25.592 1.00 85.00 203 ARG A C 1
ATOM 1599 O O . ARG A 1 203 ? -12.125 -5.745 24.942 1.00 85.00 203 ARG A O 1
ATOM 1606 N N . ILE A 1 204 ? -9.984 -6.409 25.128 1.00 87.25 204 ILE A N 1
ATOM 1607 C CA . ILE A 1 204 ? -9.920 -7.100 23.837 1.00 87.25 204 ILE A CA 1
ATOM 1608 C C . ILE A 1 204 ? -10.570 -8.478 23.986 1.00 87.25 204 ILE A C 1
ATOM 1610 O O . ILE A 1 204 ? -10.253 -9.215 24.917 1.00 87.25 204 ILE A O 1
ATOM 1614 N N . LYS A 1 205 ? -11.495 -8.807 23.084 1.00 88.12 205 LYS A N 1
ATOM 1615 C CA . LYS A 1 205 ? -12.201 -10.096 23.046 1.00 88.12 205 LYS A CA 1
ATOM 1616 C C . LYS A 1 205 ? -11.677 -11.005 21.946 1.00 88.12 205 LYS A C 1
ATOM 1618 O O . LYS A 1 205 ? -11.599 -12.210 22.150 1.00 88.12 205 LYS A O 1
ATOM 1623 N N . ASP A 1 206 ? -11.364 -10.430 20.791 1.00 90.69 206 ASP A N 1
ATOM 1624 C CA . ASP A 1 206 ? -10.927 -11.169 19.612 1.00 90.69 206 ASP A CA 1
ATOM 1625 C C . ASP A 1 206 ? -10.039 -10.280 18.735 1.00 90.69 206 ASP A C 1
ATOM 1627 O O . ASP A 1 206 ? -10.148 -9.047 18.769 1.00 90.69 206 ASP A O 1
ATOM 1631 N N . SER A 1 207 ? -9.174 -10.898 17.939 1.00 92.69 207 SER A N 1
ATOM 1632 C CA . SER A 1 207 ? -8.328 -10.206 16.974 1.00 92.69 207 SER A CA 1
ATOM 1633 C C . SER A 1 207 ? -8.154 -11.015 15.694 1.00 92.69 207 SER A C 1
ATOM 1635 O O . SER A 1 207 ? -8.186 -12.244 15.673 1.00 92.69 207 SER A O 1
ATOM 1637 N N . LEU A 1 208 ? -7.971 -10.302 14.590 1.00 92.81 208 LEU A N 1
ATOM 1638 C CA . LEU A 1 208 ? -7.731 -10.873 13.275 1.00 92.81 208 LEU A CA 1
ATOM 1639 C C . LEU A 1 208 ? -6.589 -10.112 12.616 1.00 92.81 208 LEU A C 1
ATOM 1641 O O . LEU A 1 208 ? -6.636 -8.891 12.516 1.00 92.81 208 LEU A O 1
ATOM 1645 N N . SER A 1 209 ? -5.597 -10.840 12.116 1.00 92.06 209 SER A N 1
ATOM 1646 C CA . SER A 1 209 ? -4.585 -10.304 11.210 1.00 92.06 209 SER A CA 1
ATOM 1647 C C . SER A 1 209 ? -4.735 -10.973 9.851 1.00 92.06 209 SER A C 1
ATOM 1649 O O . SER A 1 209 ? -4.971 -12.181 9.757 1.00 92.06 209 SER A O 1
ATOM 1651 N N . LEU A 1 210 ? -4.622 -10.176 8.798 1.00 89.75 210 LEU A N 1
ATOM 1652 C CA . LEU A 1 210 ? -4.700 -10.612 7.415 1.00 89.75 210 LEU A CA 1
ATOM 1653 C C . LEU A 1 210 ? -3.439 -10.178 6.682 1.00 89.75 210 LEU A C 1
ATOM 1655 O O . LEU A 1 210 ? -3.019 -9.028 6.782 1.00 89.75 210 LEU A O 1
ATOM 1659 N N . ASN A 1 211 ? -2.872 -11.105 5.913 1.00 88.62 211 ASN A N 1
ATOM 1660 C CA . ASN A 1 211 ? -1.921 -10.818 4.849 1.00 88.62 211 ASN A CA 1
ATOM 1661 C C . ASN A 1 211 ? -2.388 -11.562 3.597 1.00 88.62 211 ASN A C 1
ATOM 1663 O O . ASN A 1 211 ? -2.469 -12.793 3.592 1.00 88.62 211 ASN A O 1
ATOM 1667 N N . LYS A 1 212 ? -2.706 -10.807 2.547 1.00 86.25 212 LYS A N 1
ATOM 1668 C CA . LYS A 1 212 ? -2.994 -11.332 1.213 1.00 86.25 212 LYS A CA 1
ATOM 1669 C C . LYS A 1 212 ? -1.998 -10.701 0.248 1.00 86.25 212 LYS A C 1
ATOM 1671 O O . LYS A 1 212 ? -2.115 -9.523 -0.077 1.00 86.25 212 LYS A O 1
ATOM 1676 N N . ASN A 1 213 ? -0.997 -11.469 -0.179 1.00 83.69 213 ASN A N 1
ATOM 1677 C CA . ASN A 1 213 ? 0.029 -11.035 -1.136 1.00 83.6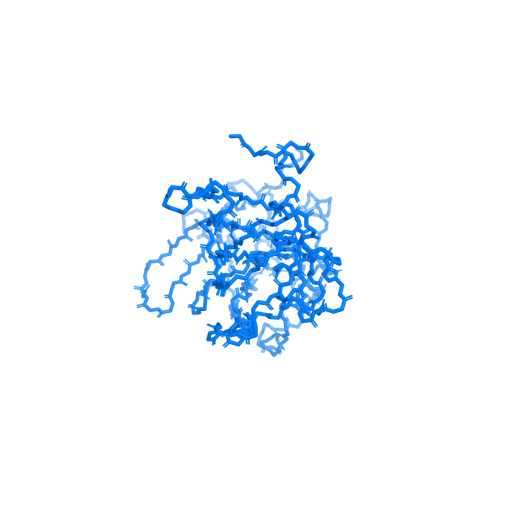9 213 ASN A CA 1
ATOM 1678 C C . ASN A 1 213 ? 0.721 -9.708 -0.754 1.00 83.69 213 ASN A C 1
ATOM 1680 O O . ASN A 1 213 ? 0.958 -8.858 -1.609 1.00 83.69 213 ASN A O 1
ATOM 1684 N N . GLY A 1 214 ? 1.019 -9.504 0.534 1.00 88.31 214 GLY A N 1
ATOM 1685 C CA . GLY A 1 214 ? 1.668 -8.292 1.045 1.00 88.31 214 GLY A CA 1
ATOM 1686 C C . GLY A 1 214 ? 0.706 -7.161 1.429 1.00 88.31 214 GLY A C 1
ATOM 1687 O O . GLY A 1 214 ? 1.133 -6.192 2.053 1.00 88.31 214 GLY A O 1
ATOM 1688 N N . TRP A 1 215 ? -0.590 -7.269 1.127 1.00 92.06 215 TRP A N 1
ATOM 1689 C CA . TRP A 1 215 ? -1.604 -6.358 1.661 1.00 92.06 215 TRP A CA 1
ATOM 1690 C C . TRP A 1 215 ? -1.998 -6.793 3.063 1.00 92.06 215 TRP A C 1
ATOM 1692 O O . TRP A 1 215 ? -2.531 -7.892 3.247 1.00 92.06 215 TRP A O 1
ATOM 1702 N N . THR A 1 216 ? -1.711 -5.947 4.054 1.00 93.69 216 THR A N 1
ATOM 1703 C CA . THR A 1 216 ? -1.866 -6.310 5.462 1.00 93.69 216 THR A CA 1
ATOM 1704 C C . THR A 1 216 ? -2.912 -5.469 6.177 1.00 93.69 216 THR A C 1
ATOM 1706 O O . THR A 1 216 ? -2.952 -4.244 6.055 1.00 93.69 216 THR A O 1
ATOM 1709 N N . ALA A 1 217 ? -3.761 -6.141 6.949 1.00 95.56 217 ALA A N 1
ATOM 1710 C CA . ALA A 1 217 ? -4.788 -5.517 7.770 1.00 95.56 217 ALA A CA 1
ATOM 1711 C C . ALA A 1 217 ? -4.869 -6.200 9.139 1.00 95.56 217 ALA A C 1
ATOM 1713 O O . ALA A 1 217 ? -4.545 -7.379 9.280 1.00 95.56 217 ALA A O 1
ATOM 1714 N N . ALA A 1 218 ? -5.308 -5.454 10.143 1.00 95.56 218 ALA A N 1
ATOM 1715 C CA . ALA A 1 218 ? -5.482 -5.924 11.507 1.00 95.56 218 ALA A CA 1
ATOM 1716 C C . ALA A 1 218 ? -6.811 -5.417 12.054 1.00 95.56 218 ALA A C 1
ATOM 1718 O O . ALA A 1 218 ? -7.136 -4.245 11.880 1.00 95.56 218 ALA A O 1
ATOM 1719 N N . LEU A 1 219 ? -7.570 -6.284 12.716 1.00 95.88 219 LEU A N 1
ATOM 1720 C CA . LEU A 1 219 ? -8.828 -5.949 13.363 1.00 95.88 219 LEU A CA 1
ATOM 1721 C C . LEU A 1 219 ? -8.828 -6.443 14.804 1.00 95.88 219 LEU A C 1
ATOM 1723 O O . LEU A 1 219 ? -8.320 -7.523 15.097 1.00 95.88 219 LEU A O 1
ATOM 1727 N N . VAL A 1 220 ? -9.436 -5.666 15.692 1.00 94.56 220 VAL A N 1
ATOM 1728 C CA . VAL A 1 220 ? -9.621 -6.014 17.104 1.00 94.56 220 VAL A CA 1
ATOM 1729 C C . VAL A 1 220 ? -11.064 -5.724 17.496 1.00 94.56 220 VAL A C 1
ATOM 1731 O O . VAL A 1 220 ? -11.539 -4.615 17.274 1.00 94.56 220 VAL A O 1
ATOM 1734 N N . ASP A 1 221 ? -11.758 -6.703 18.080 1.00 93.81 221 ASP A N 1
ATOM 1735 C CA . ASP A 1 221 ? -13.072 -6.534 18.719 1.00 93.81 221 ASP A CA 1
ATOM 1736 C C . ASP A 1 221 ? -12.865 -6.418 20.229 1.00 93.81 221 ASP A C 1
ATOM 1738 O O . ASP A 1 221 ? -12.182 -7.245 20.842 1.00 93.81 221 ASP A O 1
ATOM 1742 N N . GLY A 1 222 ? -13.455 -5.396 20.838 1.00 91.75 222 GLY A N 1
ATOM 1743 C CA . GLY A 1 222 ? -13.309 -5.164 22.262 1.00 91.75 222 GLY A CA 1
ATOM 1744 C C . GLY A 1 222 ? -14.261 -4.122 22.826 1.00 91.75 222 GLY A C 1
ATOM 1745 O O . GLY A 1 222 ? -15.074 -3.519 22.127 1.00 91.75 222 GLY A O 1
ATOM 1746 N N . GLU A 1 223 ? -14.161 -3.930 24.132 1.00 90.81 223 GLU A N 1
ATOM 1747 C CA . GLU A 1 223 ? -14.778 -2.817 24.847 1.00 90.81 223 GLU A CA 1
ATOM 1748 C C . GLU A 1 223 ? -13.725 -1.733 25.067 1.00 90.81 223 GLU A C 1
ATOM 1750 O O . GLU A 1 223 ? -12.630 -2.025 25.551 1.00 90.81 223 GLU A O 1
ATOM 1755 N N . PHE A 1 224 ? -14.052 -0.500 24.681 1.00 88.56 224 PHE A N 1
ATOM 1756 C CA . PHE A 1 224 ? -13.151 0.648 24.733 1.00 88.56 224 PHE A CA 1
ATOM 1757 C C . PHE A 1 224 ? -13.887 1.874 25.272 1.00 88.56 224 PHE A C 1
ATOM 1759 O O . PHE A 1 224 ? -15.038 2.134 24.910 1.00 88.56 224 PHE A O 1
ATOM 1766 N N . MET A 1 225 ? -13.205 2.647 26.113 1.00 87.94 225 MET A N 1
ATOM 1767 C CA . MET A 1 225 ? -13.694 3.922 26.637 1.00 87.94 225 MET A CA 1
ATOM 1768 C C . MET A 1 225 ? -13.018 5.090 25.907 1.00 87.94 225 MET A C 1
ATOM 1770 O O . MET A 1 225 ? -11.901 5.475 26.232 1.00 87.94 225 MET A O 1
ATOM 1774 N N . PHE A 1 226 ? -13.671 5.664 24.897 1.00 86.88 226 PHE A N 1
ATOM 1775 C CA . PHE A 1 226 ? -13.126 6.822 24.177 1.00 86.88 226 PHE A CA 1
ATOM 1776 C C . PHE A 1 226 ? -13.327 8.132 24.952 1.00 86.88 226 PHE A C 1
ATOM 1778 O O . PHE A 1 226 ? -14.199 8.240 25.815 1.00 86.88 226 PHE A O 1
ATOM 1785 N N . ASN A 1 227 ? -12.515 9.144 24.630 1.00 86.69 227 ASN A N 1
ATOM 1786 C CA . ASN A 1 227 ? -12.613 10.504 25.179 1.00 86.69 227 ASN A CA 1
ATOM 1787 C C . ASN A 1 227 ? -12.470 10.601 26.718 1.00 86.69 227 ASN A C 1
ATOM 1789 O O . ASN A 1 227 ? -12.983 11.537 27.326 1.00 86.69 227 ASN A O 1
ATOM 1793 N N . THR A 1 228 ? -11.751 9.671 27.361 1.00 80.75 228 THR A N 1
ATOM 1794 C CA . THR A 1 228 ? -11.530 9.643 28.823 1.00 80.75 228 THR A CA 1
ATOM 1795 C C . THR A 1 228 ? -10.244 10.317 29.284 1.00 80.75 228 THR A C 1
ATOM 1797 O O . THR A 1 228 ? -9.302 10.507 28.510 1.00 80.75 228 THR A O 1
ATOM 1800 N N . ALA A 1 229 ? -10.175 10.630 30.584 1.00 79.50 229 ALA A N 1
ATOM 1801 C CA . ALA A 1 229 ? -8.963 11.054 31.273 1.00 79.50 229 ALA A CA 1
ATOM 1802 C C . ALA A 1 229 ? -8.593 10.105 32.436 1.00 79.50 229 ALA A C 1
ATOM 1804 O O . ALA A 1 229 ? -9.415 9.973 33.338 1.00 79.50 229 ALA A O 1
ATOM 1805 N N . PRO A 1 230 ? -7.389 9.489 32.448 1.00 76.94 230 PRO A N 1
ATOM 1806 C CA . PRO A 1 230 ? -6.373 9.502 31.388 1.00 76.94 230 PRO A CA 1
ATOM 1807 C C . PRO A 1 230 ? -6.866 8.823 30.093 1.00 76.94 230 PRO A C 1
ATOM 1809 O O . PRO A 1 230 ? -7.833 8.061 30.090 1.00 76.94 230 PRO A O 1
ATOM 1812 N N . GLY A 1 231 ? -6.263 9.216 28.968 1.00 78.25 231 GLY A N 1
ATOM 1813 C CA . GLY A 1 231 ? -6.466 8.539 27.683 1.00 78.25 231 GLY A CA 1
ATOM 1814 C C . GLY A 1 231 ? -5.463 7.396 27.528 1.00 78.25 231 GLY A C 1
ATOM 1815 O O . GLY A 1 231 ? -4.571 7.245 28.357 1.00 78.25 231 GLY A O 1
ATOM 1816 N N . PHE A 1 232 ? -5.578 6.628 26.452 1.00 80.50 232 PHE A N 1
ATOM 1817 C CA . PHE A 1 232 ? -4.682 5.513 26.148 1.00 80.50 232 PHE A CA 1
ATOM 1818 C C . PHE A 1 232 ? -4.292 5.514 24.673 1.00 80.50 232 PHE A C 1
ATOM 1820 O O . PHE A 1 232 ? -4.907 6.192 23.842 1.00 80.50 232 PHE A O 1
ATOM 1827 N N . TRP A 1 233 ? -3.248 4.754 24.355 1.00 85.50 233 TRP A N 1
ATOM 1828 C CA . TRP A 1 233 ? -2.711 4.661 23.005 1.00 85.50 233 TRP A CA 1
ATOM 1829 C C . TRP A 1 233 ? -2.999 3.295 22.397 1.00 85.50 233 TRP A C 1
ATOM 1831 O O . TRP A 1 233 ? -2.743 2.255 23.005 1.00 85.50 233 TRP A O 1
ATOM 1841 N N . PHE A 1 234 ? -3.478 3.311 21.159 1.00 86.81 234 PHE A N 1
ATOM 1842 C CA . PHE A 1 234 ? -3.388 2.180 20.253 1.00 86.81 234 PHE A CA 1
ATOM 1843 C C . PHE A 1 234 ? -2.103 2.300 19.459 1.00 86.81 234 PHE A C 1
ATOM 1845 O O . PHE A 1 234 ? -1.771 3.383 18.982 1.00 86.81 234 PHE A O 1
ATOM 1852 N N . TYR A 1 235 ? -1.415 1.190 19.272 1.00 88.56 235 TYR A N 1
ATOM 1853 C CA . TYR A 1 235 ? -0.233 1.109 18.439 1.00 88.56 235 TYR A CA 1
ATOM 1854 C C . TYR A 1 235 ? -0.483 0.112 17.329 1.00 88.56 235 TYR A C 1
ATOM 1856 O O . TYR A 1 235 ? -0.937 -1.000 17.575 1.00 88.56 235 TYR A O 1
ATOM 1864 N N . VAL A 1 236 ? -0.152 0.492 16.108 1.00 89.38 236 VAL A N 1
ATOM 1865 C CA . VAL A 1 236 ? -0.141 -0.426 14.979 1.00 89.38 236 VAL A CA 1
ATOM 1866 C C . VAL A 1 236 ? 1.300 -0.851 14.770 1.00 89.38 236 VAL A C 1
ATOM 1868 O O . VAL A 1 236 ? 2.180 -0.003 14.629 1.00 89.38 236 VAL A O 1
ATOM 1871 N N . GLY A 1 237 ? 1.553 -2.155 14.790 1.00 89.25 237 GLY A N 1
ATOM 1872 C CA . GLY A 1 237 ? 2.886 -2.713 14.618 1.00 89.25 237 GLY A CA 1
ATOM 1873 C C . GLY A 1 237 ? 2.920 -3.788 13.545 1.00 89.25 237 GLY A C 1
ATOM 1874 O O . GLY A 1 237 ? 1.951 -4.521 13.355 1.00 89.25 237 GLY A O 1
ATOM 1875 N N . MET A 1 238 ? 4.054 -3.883 12.860 1.00 89.06 238 MET A N 1
ATOM 1876 C CA . MET A 1 238 ? 4.340 -4.957 11.917 1.00 89.06 238 MET A CA 1
ATOM 1877 C C . MET A 1 238 ? 5.279 -5.967 12.571 1.00 89.06 238 MET A C 1
ATOM 1879 O O . MET A 1 238 ? 6.285 -5.576 13.167 1.00 89.06 238 MET A O 1
ATOM 1883 N N . SER A 1 239 ? 4.967 -7.249 12.435 1.00 86.38 239 SER A N 1
ATOM 1884 C CA . SER A 1 239 ? 5.832 -8.360 12.829 1.00 86.38 239 SER A CA 1
ATOM 1885 C C . SER A 1 239 ? 6.226 -9.187 11.612 1.00 86.38 239 SER A C 1
ATOM 1887 O O . SER A 1 239 ? 5.469 -9.286 10.643 1.00 86.38 239 SER A O 1
ATOM 1889 N N . ASP A 1 240 ? 7.403 -9.798 11.669 1.00 79.00 240 ASP A N 1
ATOM 1890 C CA . ASP A 1 240 ? 7.840 -10.784 10.686 1.00 79.00 240 ASP A CA 1
ATOM 1891 C C . ASP A 1 240 ? 7.423 -12.187 11.142 1.00 79.00 240 ASP A C 1
ATOM 1893 O O . ASP A 1 240 ? 7.639 -12.545 12.300 1.00 79.00 240 ASP A O 1
ATOM 1897 N N . ALA A 1 241 ? 6.843 -12.993 10.250 1.00 65.94 241 ALA A N 1
ATOM 1898 C CA . ALA A 1 241 ? 6.560 -14.396 10.539 1.00 65.94 241 ALA A CA 1
ATOM 1899 C C . ALA A 1 241 ? 7.834 -15.207 10.854 1.00 65.94 241 ALA A C 1
ATOM 1901 O O . ALA A 1 241 ? 7.750 -16.208 11.561 1.00 65.94 241 ALA A O 1
ATOM 1902 N N . LYS A 1 242 ? 9.003 -14.782 10.348 1.00 57.53 242 LYS A N 1
ATOM 1903 C CA . LYS A 1 242 ? 10.295 -15.460 10.548 1.00 57.53 242 LYS A CA 1
ATOM 1904 C C . LYS A 1 242 ? 11.063 -14.990 11.788 1.00 57.53 242 LYS A C 1
ATOM 1906 O O . LYS A 1 242 ? 11.921 -15.720 12.270 1.00 57.53 242 LYS A O 1
ATOM 1911 N N . GLU A 1 243 ? 10.755 -13.809 12.325 1.00 58.50 243 GLU A N 1
ATOM 1912 C CA . GLU A 1 243 ? 11.402 -13.262 13.526 1.00 58.50 243 GLU A CA 1
ATOM 1913 C C . GLU A 1 243 ? 10.375 -13.064 14.645 1.00 58.50 243 GLU A C 1
ATOM 1915 O O . GLU A 1 243 ? 9.914 -11.951 14.923 1.00 58.50 243 GLU A O 1
ATOM 1920 N N . SER A 1 244 ? 10.009 -14.165 15.309 1.00 51.94 244 SER A N 1
ATOM 1921 C CA . SER A 1 244 ? 9.119 -14.128 16.468 1.00 51.94 244 SER A CA 1
ATOM 1922 C C . SER A 1 244 ? 9.666 -13.170 17.535 1.00 51.94 244 SER A C 1
ATOM 1924 O O . SER A 1 244 ? 10.709 -13.429 18.133 1.00 51.94 244 SER A O 1
ATOM 1926 N N . GLY A 1 245 ? 8.957 -12.065 17.779 1.00 54.94 245 GLY A N 1
ATOM 1927 C CA . GLY A 1 245 ? 9.230 -11.136 18.881 1.00 54.94 245 GLY A CA 1
ATOM 1928 C C . GLY A 1 245 ? 9.724 -9.741 18.486 1.00 54.94 245 GLY A C 1
ATOM 1929 O O . GLY A 1 245 ? 9.628 -8.836 19.313 1.00 54.94 245 GLY A O 1
ATOM 1930 N N . LYS A 1 246 ? 10.175 -9.504 17.243 1.00 62.94 246 LYS A N 1
ATOM 1931 C CA . LYS A 1 246 ? 10.480 -8.134 16.791 1.00 62.94 246 LYS A CA 1
ATOM 1932 C C . LYS A 1 246 ? 9.233 -7.475 16.208 1.00 62.94 246 LYS A C 1
ATOM 1934 O O . LYS A 1 246 ? 8.783 -7.807 15.114 1.00 62.94 246 LYS A O 1
ATOM 1939 N N . ILE A 1 247 ? 8.683 -6.517 16.950 1.00 75.31 247 ILE A N 1
ATOM 1940 C CA . ILE A 1 247 ? 7.563 -5.683 16.506 1.00 75.31 247 ILE A CA 1
ATOM 1941 C C . ILE A 1 247 ? 8.109 -4.304 16.167 1.00 75.31 247 ILE A C 1
ATOM 1943 O O . ILE A 1 247 ? 8.630 -3.598 17.030 1.00 75.31 247 ILE A O 1
ATOM 1947 N N . ARG A 1 248 ? 7.945 -3.889 14.912 1.00 77.88 248 ARG A N 1
ATOM 1948 C CA . ARG A 1 248 ? 8.191 -2.505 14.513 1.00 77.88 248 ARG A CA 1
ATOM 1949 C C . ARG A 1 248 ? 6.904 -1.714 14.688 1.00 77.88 248 ARG A C 1
ATOM 1951 O O . ARG A 1 248 ? 5.928 -1.985 13.992 1.00 77.88 248 ARG A O 1
ATOM 1958 N N . LEU A 1 249 ? 6.903 -0.735 15.589 1.00 78.25 249 LEU A N 1
ATOM 1959 C CA . LEU A 1 249 ? 5.792 0.210 15.715 1.00 78.25 249 LEU A CA 1
ATOM 1960 C C . LEU A 1 249 ? 5.753 1.113 14.479 1.00 78.25 249 LEU A C 1
ATOM 1962 O O . LEU A 1 249 ? 6.774 1.666 14.072 1.00 78.25 249 LEU A O 1
ATOM 1966 N N . LEU A 1 250 ? 4.576 1.221 13.875 1.00 77.81 250 LEU A N 1
ATOM 1967 C CA . LEU A 1 250 ? 4.341 1.968 12.645 1.00 77.81 250 LEU A CA 1
ATOM 1968 C C . LEU A 1 250 ? 3.580 3.259 12.917 1.00 77.81 250 LEU A C 1
ATOM 1970 O O . LEU A 1 250 ? 3.974 4.315 12.436 1.00 77.81 250 LEU A O 1
ATOM 1974 N N . GLU A 1 251 ? 2.513 3.173 13.709 1.00 81.69 251 GLU A N 1
ATOM 1975 C CA . GLU A 1 251 ? 1.659 4.316 14.011 1.00 81.69 251 GLU A CA 1
ATOM 1976 C C . GLU A 1 251 ? 1.065 4.209 15.414 1.00 81.69 251 GLU A C 1
ATOM 1978 O O . GLU A 1 251 ? 0.970 3.117 15.982 1.00 81.69 251 GLU A O 1
ATOM 1983 N N . ARG A 1 252 ? 0.670 5.354 15.978 1.00 82.81 252 ARG A N 1
ATOM 1984 C CA . ARG A 1 252 ? -0.033 5.432 17.257 1.00 82.81 252 ARG A CA 1
ATOM 1985 C C . ARG A 1 252 ? -1.290 6.287 17.135 1.00 82.81 252 ARG A C 1
ATOM 1987 O O . ARG A 1 252 ? -1.243 7.375 16.571 1.00 82.81 252 ARG A O 1
ATOM 1994 N N . PHE A 1 253 ? -2.377 5.831 17.742 1.00 79.38 253 PHE A N 1
ATOM 1995 C CA . PHE A 1 253 ? -3.658 6.533 17.795 1.00 79.38 253 PHE A CA 1
ATOM 1996 C C . PHE A 1 253 ? -4.049 6.770 19.246 1.00 79.38 253 PHE A C 1
ATOM 1998 O O . PHE A 1 253 ? -4.000 5.853 20.064 1.00 79.38 253 PHE A O 1
ATOM 2005 N N . HIS A 1 254 ? -4.423 8.002 19.579 1.00 79.38 254 HIS A N 1
ATOM 2006 C CA . HIS A 1 254 ? -4.828 8.358 20.935 1.00 79.38 254 HIS A CA 1
ATOM 2007 C C . HIS A 1 254 ? -6.339 8.195 21.110 1.00 79.38 254 HIS A C 1
ATOM 2009 O O . HIS A 1 254 ? -7.107 8.633 20.256 1.00 79.38 254 HIS A O 1
ATOM 2015 N N . SER A 1 255 ? -6.778 7.632 22.236 1.00 75.06 255 SER A N 1
ATOM 2016 C CA . SER A 1 255 ? -8.205 7.415 22.511 1.00 75.06 255 SER A CA 1
ATOM 2017 C C . SER A 1 255 ? -8.988 8.695 22.818 1.00 75.06 255 SER A C 1
ATOM 2019 O O . SER A 1 255 ? -10.218 8.692 22.743 1.00 75.06 255 SER A O 1
ATOM 2021 N N . ARG A 1 256 ? -8.307 9.807 23.139 1.00 77.56 256 AR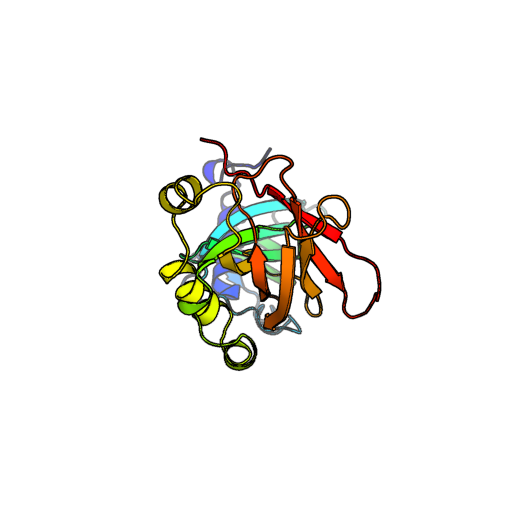G A N 1
ATOM 2022 C CA . ARG A 1 256 ? -8.943 11.134 23.119 1.00 77.56 256 ARG A CA 1
ATOM 2023 C C . ARG A 1 256 ? -8.870 11.717 21.726 1.00 77.56 256 ARG A C 1
ATOM 2025 O O . ARG A 1 256 ? -7.780 12.043 21.249 1.00 77.56 256 ARG A O 1
ATOM 2032 N N . ILE A 1 257 ? -10.039 11.922 21.149 1.00 76.12 257 ILE A N 1
ATOM 2033 C CA . ILE A 1 257 ? -10.200 12.496 19.827 1.00 76.12 257 ILE A CA 1
ATOM 2034 C C . ILE A 1 257 ? -10.389 13.992 20.068 1.00 76.12 257 ILE A C 1
ATOM 2036 O O . ILE A 1 257 ? -11.443 14.434 20.515 1.00 76.12 257 ILE A O 1
ATOM 2040 N N . LYS A 1 258 ? -9.284 14.744 19.954 1.00 59.19 258 LYS A N 1
ATOM 2041 C CA . LYS A 1 258 ? -9.262 16.188 20.229 1.00 59.19 258 LYS A CA 1
ATOM 2042 C C . LYS A 1 258 ? -10.237 16.901 19.281 1.00 59.19 258 LYS A C 1
ATOM 2044 O O . LYS A 1 258 ? -10.134 16.706 18.065 1.00 59.19 258 LYS A O 1
ATOM 2049 N N . GLN A 1 259 ? -11.123 17.712 19.864 1.00 48.16 259 GLN A N 1
ATOM 2050 C CA . GLN A 1 259 ? -11.820 18.790 19.157 1.00 48.16 259 GLN A CA 1
ATOM 2051 C C . GLN A 1 259 ? -10.797 19.745 18.537 1.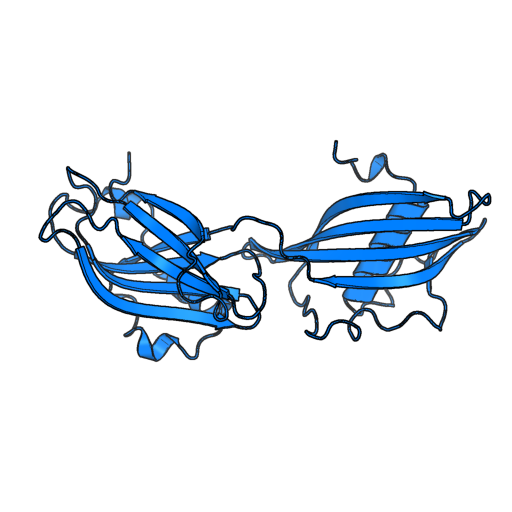00 48.16 259 GLN A C 1
ATOM 2053 O O . GLN A 1 259 ? -9.749 19.976 19.191 1.00 48.16 259 GLN A O 1
#

pLDDT: mean 84.21, std 13.52, range [30.45, 96.56]

Foldseek 3Di:
DADDPVVDDPQVSLVVQCVVCLLQVNNVPRDPQEAEDPPADSQQPVEPDRPDCVQKDFDDKGWPDWDADDPDNQWIKTKIKTWIAHPVLATWIKIKIWIWGDDPRHIYTHYIYMYTDADPAFDKDKFKAAPVQDDDVVVCQPDDLVVVCVSRVVGTDDLVVLLVPDAPDWGKMKMKIWGSYQADPQKKKEKDKPPDDDVPAKDWDDKDWDDDNRTIMIMTIIIHGAQYVPKIKIWIWMDGNVDPPDTDTRDIDISYSDD

Radius of gyration: 23.25 Å; chains: 1; bounding box: 56×34×70 Å

Sequence (259 aa):
MPALLGQVRLDLSAVLQALFYRLQGREMHAPEVVAFDPSVSDLRRDVETEIDLSGFVLQRISIRRDEEVGNDPLHRRIEAVYKIADSIGRQMFTVIAADYIISEKAVLIRQAAVIPYYPDGADIRFLILPANKLPALKFLKGLSFEELLSLVAENALSRKELERLKPGQPGRFKLAAFNMRKAEPGKSLNIYTSKDDVSGSIRIKDSLSLNKNGWTAALVDGEFMFNTAPGFWFYVGMSDAKESGKIRLLERFHSRIKQ

Secondary structure (DSSP, 8-state):
-PPPGGGS-HHHHHHHHHHHHHHTT-GGGS-TTEEE-TTS--TTTSSSS----TTEEEEEEEEEEEEEETTEEEEEEEEEEEEEEETT--EEEEEEEEEEEE-SS-EEEEEEEEEEE--SS--EEEEEEEGGGS--GGGTTTS-HHHHHHHHHHHSPPHHHHHTSPTT--EEEEEEEEE-BPPPTTEEEEEEE-SSS-TTSEEEEEEEEEEETTEEEEEEEEEE-TT-SS--EEEEEEEESSSTT-EEEEEEEESS---